Protein AF-A0A2N6BWG5-F1 (afdb_monomer_lite)

pLDDT: mean 82.7, std 10.62, range [51.81, 96.38]

Secondary structure (DSSP, 8-state):
--HHHHHHHHHHHHHHHHHHHHHHHHHHHHHHHHHHHHHHHHHHHHHHHHHHHHHHHHHHHHHHHHHHHHHHHHHHHHHSSPPSS----TTS---SHHHHHHHHHHTHHHHHHHHHHHHHHHHHHHHHHHHHHHHHHHHHHHHHHHHHH-GGGS----HHHHHHHHHHHHHHHHHHHHHHHHHHHHHHHHHHHHHHHHHHHH--

Radius of gyration: 48.24 Å; chains: 1; bounding box: 85×44×150 Å

Structure (mmCIF, N/CA/C/O backbone):
data_AF-A0A2N6BWG5-F1
#
_entry.id   AF-A0A2N6BWG5-F1
#
loop_
_atom_site.group_PDB
_atom_site.id
_atom_site.type_symbol
_atom_site.label_atom_id
_atom_site.label_alt_id
_atom_site.label_comp_id
_atom_site.label_asym_id
_atom_site.label_entity_id
_atom_site.label_seq_id
_atom_site.pdbx_PDB_ins_code
_atom_site.Cartn_x
_atom_site.Cartn_y
_atom_site.Cartn_z
_atom_site.occupancy
_atom_site.B_iso_or_equiv
_atom_site.auth_seq_id
_atom_site.auth_comp_id
_atom_site.auth_asym_id
_atom_site.auth_atom_id
_atom_site.pdbx_PDB_model_num
ATOM 1 N N . MET A 1 1 ? -47.127 29.405 111.527 1.00 54.50 1 MET A N 1
ATOM 2 C CA . MET A 1 1 ? -46.044 28.468 111.903 1.00 54.50 1 MET A CA 1
ATOM 3 C C . MET A 1 1 ? -45.925 27.405 110.805 1.00 54.50 1 MET A C 1
ATOM 5 O O . MET A 1 1 ? -45.897 26.225 111.106 1.00 54.50 1 MET A O 1
ATOM 9 N N . ASP A 1 2 ? -45.836 27.804 109.527 1.00 58.84 2 ASP A N 1
ATOM 10 C CA . ASP A 1 2 ? -46.088 26.870 108.404 1.00 58.84 2 ASP A CA 1
ATOM 11 C C . ASP A 1 2 ? -44.837 26.490 107.593 1.00 58.84 2 ASP A C 1
ATOM 13 O O . ASP A 1 2 ? -44.908 25.712 106.651 1.00 58.84 2 ASP A O 1
ATOM 17 N N . ASN A 1 3 ? -43.657 26.991 107.969 1.00 61.75 3 ASN A N 1
ATOM 18 C CA . ASN A 1 3 ? -42.439 26.844 107.160 1.00 61.75 3 ASN A CA 1
ATOM 19 C C . ASN A 1 3 ? -41.671 25.521 107.404 1.00 61.75 3 ASN A C 1
ATOM 21 O O . ASN A 1 3 ? -40.760 25.178 106.654 1.00 61.75 3 ASN A O 1
ATOM 25 N N . GLU A 1 4 ? -42.002 24.764 108.456 1.00 64.94 4 GLU A N 1
ATOM 26 C CA . GLU A 1 4 ? -41.336 23.484 108.769 1.00 64.94 4 GLU A CA 1
ATOM 27 C C . GLU A 1 4 ? -41.997 22.278 108.087 1.00 64.94 4 GLU A C 1
ATOM 29 O O . GLU A 1 4 ? -41.300 21.388 107.593 1.00 64.94 4 GLU A O 1
ATOM 34 N N . SER A 1 5 ? -43.329 22.282 107.981 1.00 68.12 5 SER A N 1
ATOM 35 C CA . SER A 1 5 ? -44.103 21.228 107.307 1.00 68.12 5 SER A CA 1
ATOM 36 C C . SER A 1 5 ? -43.758 21.131 105.814 1.00 68.12 5 SER A C 1
ATOM 38 O O . SER A 1 5 ? -43.521 20.039 105.288 1.00 68.12 5 SER A O 1
ATOM 40 N N . ASP A 1 6 ? -43.621 22.275 105.137 1.00 73.06 6 ASP A N 1
ATOM 41 C CA . ASP A 1 6 ? -43.289 22.311 103.710 1.00 73.06 6 ASP A CA 1
ATOM 42 C C . ASP A 1 6 ? -41.862 21.834 103.421 1.00 73.06 6 ASP A C 1
ATOM 44 O O . ASP A 1 6 ? -41.630 21.133 102.432 1.00 73.06 6 ASP A O 1
ATOM 48 N N . LYS A 1 7 ? -40.903 22.110 104.314 1.00 74.31 7 LYS A N 1
ATOM 49 C CA . LYS A 1 7 ? -39.524 21.608 104.178 1.00 74.31 7 LYS A CA 1
ATOM 50 C C . LYS A 1 7 ? -39.447 20.089 104.316 1.00 74.31 7 LYS A C 1
ATOM 52 O O . LYS A 1 7 ? -38.722 19.446 103.556 1.00 74.31 7 LYS A O 1
ATOM 57 N N . LEU A 1 8 ? -40.212 19.504 105.239 1.00 70.81 8 LEU A N 1
ATOM 58 C CA . LEU A 1 8 ? -40.280 18.050 105.418 1.00 70.81 8 LEU A CA 1
ATOM 59 C C . LEU A 1 8 ? -40.924 17.353 104.207 1.00 70.81 8 LEU A C 1
ATOM 61 O O . LEU A 1 8 ? -40.418 16.328 103.746 1.00 70.81 8 LEU A O 1
ATOM 65 N N . SER A 1 9 ? -41.970 17.949 103.627 1.00 78.69 9 SER A N 1
ATOM 66 C CA . SER A 1 9 ? -42.607 17.468 102.389 1.00 78.69 9 SER A CA 1
ATOM 67 C C . SER A 1 9 ? -41.650 17.502 101.188 1.00 78.69 9 SER A C 1
ATOM 69 O O . SER A 1 9 ? -41.560 16.546 100.409 1.00 78.69 9 SER A O 1
ATOM 71 N N . LEU A 1 10 ? -40.866 18.576 101.066 1.00 80.44 10 LEU A N 1
ATOM 72 C CA . LEU A 1 10 ? -39.916 18.767 99.969 1.00 80.44 10 LEU A CA 1
ATOM 73 C C . LEU A 1 10 ? -38.724 17.797 100.062 1.00 80.44 10 LEU A C 1
ATOM 75 O O . LEU A 1 10 ? -38.315 17.223 99.052 1.00 80.44 10 LEU A O 1
ATOM 79 N N . LEU A 1 11 ? -38.237 17.518 101.276 1.00 80.38 11 LEU A N 1
ATOM 80 C CA . LEU A 1 11 ? -37.206 16.502 101.527 1.00 80.38 11 LEU A CA 1
ATOM 81 C C . LEU A 1 11 ? -37.684 15.078 101.198 1.00 80.38 11 LEU A C 1
ATOM 83 O O . LEU A 1 11 ? -36.910 14.281 100.662 1.00 80.38 11 LEU A O 1
ATOM 87 N N . GLY A 1 12 ? -38.953 14.757 101.470 1.00 82.38 12 GLY A N 1
ATOM 88 C CA . GLY A 1 12 ? -39.550 13.469 101.103 1.00 82.38 12 GLY A CA 1
ATOM 89 C C . GLY A 1 12 ? -39.598 13.255 99.587 1.00 82.38 12 GLY A C 1
ATOM 90 O O . GLY A 1 12 ? -39.167 12.212 99.091 1.00 82.38 12 GLY A O 1
ATOM 91 N N . LYS A 1 13 ? -40.037 14.274 98.836 1.00 83.50 13 LYS A N 1
ATOM 92 C CA . LYS A 1 13 ? -40.072 14.240 97.363 1.00 83.50 13 LYS A CA 1
ATOM 93 C C . LYS A 1 13 ? -38.671 14.130 96.751 1.00 83.50 13 LYS A C 1
ATOM 95 O O . LYS A 1 13 ? -38.483 13.367 95.806 1.00 83.50 13 LYS A O 1
ATOM 100 N N . LEU A 1 14 ? -37.681 14.826 97.318 1.00 79.44 14 LEU A N 1
ATOM 101 C CA . LEU A 1 14 ? -36.291 14.767 96.855 1.00 79.44 14 LEU A CA 1
ATOM 102 C C . LEU A 1 14 ? -35.681 13.366 97.029 1.00 79.44 14 LEU A C 1
ATOM 104 O O . LEU A 1 14 ? -35.036 12.861 96.114 1.00 79.44 14 LEU A O 1
ATOM 108 N N . LYS A 1 15 ? -35.926 12.700 98.166 1.00 80.38 15 LYS A N 1
ATOM 109 C CA . LYS A 1 15 ? -35.462 11.319 98.394 1.00 80.38 15 LYS A CA 1
ATOM 110 C C . LYS A 1 15 ? -36.097 10.326 97.419 1.00 80.38 15 LYS A C 1
ATOM 112 O O . LYS A 1 15 ? -35.395 9.458 96.905 1.00 80.38 15 LYS A O 1
ATOM 117 N N . LEU A 1 16 ? -37.393 10.474 97.132 1.00 80.50 16 LEU A N 1
ATOM 118 C CA . LEU A 1 16 ? -38.097 9.618 96.174 1.00 80.50 16 LEU A CA 1
ATOM 119 C C . LEU A 1 16 ? -37.549 9.796 94.747 1.00 80.50 16 LEU A C 1
ATOM 121 O O . LEU A 1 16 ? -37.328 8.815 94.040 1.00 80.50 16 LEU A O 1
ATOM 125 N N . PHE A 1 17 ? -37.268 11.040 94.345 1.00 79.88 17 PHE A N 1
ATOM 126 C CA . PHE A 1 17 ? -36.679 11.357 93.043 1.00 79.88 17 PHE A CA 1
ATOM 127 C C . PHE A 1 17 ? -35.253 10.804 92.897 1.00 79.88 17 PHE A C 1
ATOM 129 O O . PHE A 1 17 ? -34.927 10.201 91.877 1.00 79.88 17 PHE A O 1
ATOM 136 N N . LEU A 1 18 ? -34.420 10.934 93.936 1.00 78.06 18 LEU A N 1
ATOM 137 C CA . LEU A 1 18 ? -33.066 10.371 93.949 1.00 78.06 18 LEU A CA 1
ATOM 138 C C . LEU A 1 18 ? -33.074 8.834 93.904 1.00 78.06 18 LEU A C 1
ATOM 140 O O . LEU A 1 18 ? -32.247 8.243 93.210 1.00 78.06 18 LEU A O 1
ATOM 144 N N . ALA A 1 19 ? -34.027 8.181 94.577 1.00 77.12 19 ALA A N 1
ATOM 145 C CA . ALA A 1 19 ? -34.194 6.730 94.500 1.00 77.12 19 ALA A CA 1
ATOM 146 C C . ALA A 1 19 ? -34.627 6.277 93.094 1.00 77.12 19 ALA A C 1
ATOM 148 O O . ALA A 1 19 ? -34.059 5.327 92.555 1.00 77.12 19 ALA A O 1
ATOM 149 N N . ALA A 1 20 ? -35.568 6.988 92.463 1.00 73.81 20 ALA A N 1
ATOM 150 C CA . ALA A 1 20 ? -35.990 6.712 91.089 1.00 73.81 20 ALA A CA 1
ATOM 151 C C . ALA A 1 20 ? -34.843 6.905 90.077 1.00 73.81 20 ALA A C 1
ATOM 153 O O . ALA A 1 20 ? -34.649 6.067 89.193 1.00 73.81 20 ALA A O 1
ATOM 154 N N . LEU A 1 21 ? -34.026 7.951 90.251 1.00 71.75 21 LEU A N 1
ATOM 155 C CA . LEU A 1 21 ? -32.819 8.170 89.452 1.00 71.75 21 LEU A CA 1
ATOM 156 C C . LEU A 1 21 ? -31.813 7.027 89.624 1.00 71.75 21 LEU A C 1
ATOM 158 O O . LEU A 1 21 ? -31.338 6.487 88.626 1.00 71.75 21 LEU A O 1
ATOM 162 N N . GLY A 1 22 ? -31.545 6.596 90.860 1.00 73.94 22 GLY A N 1
ATOM 163 C CA . GLY A 1 22 ? -30.638 5.478 91.142 1.00 73.94 22 GLY A CA 1
ATOM 164 C C . GLY A 1 22 ? -31.061 4.169 90.466 1.00 73.94 22 GLY A C 1
ATOM 165 O O . GLY A 1 22 ? -30.227 3.467 89.893 1.00 73.94 22 GLY A O 1
ATOM 166 N N . VAL A 1 23 ? -32.364 3.870 90.452 1.00 73.56 23 VAL A N 1
ATOM 167 C CA . VAL A 1 23 ? -32.910 2.694 89.752 1.00 73.56 23 VAL A CA 1
ATOM 168 C C . VAL A 1 23 ? -32.753 2.828 88.233 1.00 73.56 23 VAL A C 1
ATOM 170 O O . VAL A 1 23 ? -32.358 1.865 87.575 1.00 73.56 23 VAL A O 1
ATOM 173 N N . SER A 1 24 ? -32.985 4.020 87.673 1.00 71.75 24 SER A N 1
ATOM 174 C CA . SER A 1 24 ? -32.842 4.255 86.229 1.00 71.75 24 SER A CA 1
ATOM 175 C C . SER A 1 24 ? -31.391 4.140 85.743 1.00 71.75 24 SER A C 1
ATOM 177 O O . SER A 1 24 ? -31.141 3.538 84.699 1.00 71.75 24 SER A O 1
ATOM 179 N N . LEU A 1 25 ? -30.419 4.626 86.526 1.00 74.12 25 LEU A N 1
ATOM 180 C CA . LEU A 1 25 ? -28.996 4.503 86.200 1.00 74.12 25 LEU A CA 1
ATOM 181 C C . LEU A 1 25 ? -28.520 3.048 86.251 1.00 74.12 25 LEU A C 1
ATOM 183 O O . LEU A 1 25 ? -27.801 2.615 85.351 1.00 74.12 25 LEU A O 1
ATOM 187 N N . ASN A 1 26 ? -28.957 2.276 87.250 1.00 77.62 26 ASN A N 1
ATOM 188 C CA . ASN A 1 26 ? -28.605 0.858 87.351 1.00 77.62 26 ASN A CA 1
ATOM 189 C C . ASN A 1 26 ? -29.178 0.040 86.185 1.00 77.62 26 ASN A C 1
ATOM 191 O O . ASN A 1 26 ? -28.509 -0.859 85.675 1.00 77.62 26 ASN A O 1
ATOM 195 N N . PHE A 1 27 ? -30.384 0.375 85.721 1.00 77.62 27 PHE A N 1
ATOM 196 C CA . PHE A 1 27 ? -30.997 -0.284 84.569 1.00 77.62 27 PHE A CA 1
ATOM 197 C C . PHE A 1 27 ? -30.250 0.012 83.259 1.00 77.62 27 PHE A C 1
ATOM 199 O O . PHE A 1 27 ? -30.010 -0.898 82.465 1.00 77.62 27 PHE A O 1
ATOM 206 N N . ILE A 1 28 ? -29.814 1.261 83.056 1.00 74.69 28 ILE A N 1
ATOM 207 C CA . ILE A 1 28 ? -28.990 1.646 81.899 1.00 74.69 28 ILE A CA 1
ATOM 208 C C . ILE A 1 28 ? -27.643 0.914 81.931 1.00 74.69 28 ILE A C 1
ATOM 210 O O . ILE A 1 28 ? -27.223 0.364 80.914 1.00 74.69 28 ILE A O 1
ATOM 214 N N . TYR A 1 29 ? -26.990 0.844 83.095 1.00 76.38 29 TYR A N 1
ATOM 215 C CA . TYR A 1 29 ? -25.734 0.106 83.250 1.00 76.38 29 TYR A CA 1
ATOM 216 C C . TYR A 1 29 ? -25.890 -1.381 82.918 1.00 76.38 29 TYR A C 1
ATOM 218 O O . TYR A 1 29 ? -25.060 -1.938 82.201 1.00 76.38 29 TYR A O 1
ATOM 226 N N . LEU A 1 30 ? -26.973 -2.014 83.377 1.00 78.75 30 LEU A N 1
ATOM 227 C CA . LEU A 1 30 ? -27.266 -3.413 83.071 1.00 78.75 30 LEU A CA 1
ATOM 228 C C . LEU A 1 30 ? -27.459 -3.634 81.561 1.00 78.75 30 LEU A C 1
ATOM 230 O O . LEU A 1 30 ? -26.900 -4.574 80.999 1.00 78.75 30 LEU A O 1
ATOM 234 N N . LEU A 1 31 ? -28.194 -2.741 80.890 1.00 75.94 31 LEU A N 1
ATOM 235 C CA . LEU A 1 31 ? -28.390 -2.786 79.438 1.00 75.94 31 LEU A CA 1
ATOM 236 C C . LEU A 1 31 ? -27.071 -2.663 78.669 1.00 75.94 31 LEU A C 1
ATOM 238 O O . LEU A 1 31 ? -26.850 -3.416 77.724 1.00 75.94 31 LEU A O 1
ATOM 242 N N . VAL A 1 32 ? -26.177 -1.763 79.087 1.00 72.44 32 VAL A N 1
ATOM 243 C CA . VAL A 1 32 ? -24.858 -1.589 78.456 1.00 72.44 32 VAL A CA 1
ATOM 244 C C . VAL A 1 32 ? -23.979 -2.824 78.662 1.00 72.44 32 VAL A C 1
ATOM 246 O O . VAL A 1 32 ? -23.363 -3.294 77.706 1.00 72.44 32 VAL A O 1
ATOM 249 N N . ILE A 1 33 ? -23.960 -3.395 79.871 1.00 77.50 33 ILE A N 1
ATOM 250 C CA . ILE A 1 33 ? -23.176 -4.600 80.189 1.00 77.50 33 ILE A CA 1
ATOM 251 C C . ILE A 1 33 ? -23.656 -5.809 79.378 1.00 77.50 33 ILE A C 1
ATOM 253 O O . ILE A 1 33 ? -22.836 -6.624 78.966 1.00 77.50 33 ILE A O 1
ATOM 257 N N . ILE A 1 34 ? -24.961 -5.919 79.113 1.00 74.81 34 ILE A N 1
ATOM 258 C CA . ILE A 1 34 ? -25.521 -7.010 78.303 1.00 74.81 34 ILE A CA 1
ATOM 259 C C . ILE A 1 34 ? -25.296 -6.758 76.804 1.00 74.81 34 ILE A C 1
ATOM 261 O O . ILE A 1 34 ? -24.924 -7.677 76.078 1.00 74.81 34 ILE A O 1
ATOM 265 N N . ALA A 1 35 ? -25.482 -5.527 76.320 1.00 68.56 35 ALA A N 1
ATOM 266 C CA . ALA A 1 35 ? -25.369 -5.207 74.895 1.00 68.56 35 ALA A CA 1
ATOM 267 C C . ALA A 1 35 ? -23.919 -5.215 74.375 1.00 68.56 35 ALA A C 1
ATOM 269 O O . ALA A 1 35 ? -23.671 -5.583 73.224 1.00 68.56 35 ALA A O 1
ATOM 270 N N . PHE A 1 36 ? -22.946 -4.842 75.210 1.00 70.06 36 PHE A N 1
ATOM 271 C CA . PHE A 1 36 ? -21.535 -4.760 74.830 1.00 70.06 36 PHE A CA 1
ATOM 272 C C . PHE A 1 36 ? -20.928 -6.095 74.338 1.00 70.06 36 PHE A C 1
ATOM 274 O O . PHE A 1 36 ? -20.406 -6.116 73.219 1.00 70.06 36 PHE A O 1
ATOM 281 N N . PRO A 1 37 ? -21.029 -7.230 75.062 1.00 74.44 37 PRO A N 1
ATOM 282 C CA . PRO A 1 37 ? -20.465 -8.507 74.617 1.00 74.44 37 PRO A CA 1
ATOM 283 C C . PRO A 1 37 ? -21.159 -9.076 73.372 1.00 74.44 37 PRO A C 1
ATOM 285 O O . PRO A 1 37 ? -20.525 -9.797 72.606 1.00 74.44 37 PRO A O 1
ATOM 288 N N . LEU A 1 38 ? -22.425 -8.717 73.124 1.00 71.12 38 LEU A N 1
ATOM 289 C CA . LEU A 1 38 ? -23.154 -9.092 71.905 1.00 71.12 38 LEU A CA 1
ATOM 290 C C . LEU A 1 38 ? -22.648 -8.355 70.653 1.00 71.12 38 LEU A C 1
ATOM 292 O O . LEU A 1 38 ? -22.724 -8.900 69.554 1.00 71.12 38 LEU A O 1
ATOM 296 N N . SER A 1 39 ? -22.096 -7.147 70.799 1.00 70.50 39 SER A N 1
ATOM 297 C CA . SER A 1 39 ? -21.617 -6.343 69.663 1.00 70.50 39 SER A CA 1
ATOM 298 C C . SER A 1 39 ? -20.267 -6.807 69.090 1.00 70.50 39 SER A C 1
ATOM 300 O O . SER A 1 39 ? -20.037 -6.722 67.883 1.00 70.50 39 SER A O 1
ATOM 302 N N . ILE A 1 40 ? -19.389 -7.365 69.928 1.00 70.25 40 ILE A N 1
ATOM 303 C CA . ILE A 1 40 ? -18.037 -7.816 69.556 1.00 70.25 40 ILE A CA 1
ATOM 304 C C . ILE A 1 40 ? -18.035 -8.907 68.461 1.00 70.25 40 ILE A C 1
ATOM 306 O O . ILE A 1 40 ? -17.324 -8.733 67.466 1.00 70.25 40 ILE A O 1
ATOM 310 N N . PRO A 1 41 ? -18.813 -10.007 68.557 1.00 74.94 41 PRO A N 1
ATOM 311 C CA . PRO A 1 41 ? -18.826 -11.038 67.516 1.00 74.94 41 PRO A CA 1
ATOM 312 C C . PRO A 1 41 ? -19.424 -10.538 66.193 1.00 74.94 41 PRO A C 1
ATOM 314 O O . PRO A 1 41 ? -18.981 -10.966 65.129 1.00 74.94 41 PRO A O 1
ATOM 317 N N . ILE A 1 42 ? -20.370 -9.592 66.239 1.00 72.94 42 ILE A N 1
ATOM 318 C CA . ILE A 1 42 ? -20.956 -8.973 65.039 1.00 72.94 42 ILE A CA 1
ATOM 319 C C . ILE A 1 42 ? -19.890 -8.162 64.291 1.00 72.94 42 ILE A C 1
ATOM 321 O O . ILE A 1 42 ? -19.744 -8.308 63.078 1.00 72.94 42 ILE A O 1
ATOM 325 N N . ILE A 1 43 ? -19.094 -7.362 65.007 1.00 67.12 43 ILE A N 1
ATOM 326 C CA . ILE A 1 43 ? -17.996 -6.581 64.417 1.00 67.12 43 ILE A CA 1
ATOM 327 C C . ILE A 1 43 ? -16.943 -7.507 63.793 1.00 67.12 43 ILE A C 1
ATOM 329 O O . ILE A 1 43 ? -16.508 -7.271 62.665 1.00 67.12 43 ILE A O 1
ATOM 333 N N . PHE A 1 44 ? -16.574 -8.594 64.478 1.00 70.06 44 PHE A N 1
ATOM 334 C CA . PHE A 1 44 ? -15.641 -9.591 63.942 1.00 70.06 44 PHE A CA 1
ATOM 335 C C . PHE A 1 44 ? -16.168 -10.276 62.676 1.00 70.06 44 PHE A C 1
ATOM 337 O O . PHE A 1 44 ? -15.415 -10.461 61.720 1.00 70.06 44 PHE A O 1
ATOM 344 N N . PHE A 1 45 ? -17.458 -10.613 62.639 1.00 75.06 45 PHE A N 1
ATOM 345 C CA . PHE A 1 45 ? -18.092 -11.217 61.470 1.00 75.06 45 PHE A CA 1
ATOM 346 C C . PHE A 1 45 ? -18.105 -10.262 60.266 1.00 75.06 45 PHE A C 1
ATOM 348 O O . PHE A 1 45 ? -17.751 -10.663 59.157 1.00 75.06 45 PHE A O 1
ATOM 355 N N . VAL A 1 46 ? -18.429 -8.983 60.485 1.00 70.69 46 VAL A N 1
ATOM 356 C CA . VAL A 1 46 ? -18.398 -7.946 59.438 1.00 70.69 46 VAL A CA 1
ATOM 357 C C . VAL A 1 46 ? -16.973 -7.728 58.917 1.00 70.69 46 VAL A C 1
ATOM 359 O O . VAL A 1 46 ? -16.765 -7.694 57.704 1.00 70.69 46 VAL A O 1
ATOM 362 N N . LEU A 1 47 ? -15.974 -7.649 59.803 1.00 67.06 47 LEU A N 1
ATOM 363 C CA . LEU A 1 47 ? -14.563 -7.518 59.417 1.00 67.06 47 LEU A CA 1
ATOM 364 C C . LEU A 1 47 ? -14.062 -8.733 58.618 1.00 67.06 47 LEU A C 1
ATOM 366 O O . LEU A 1 47 ? -13.366 -8.566 57.615 1.00 67.06 47 LEU A O 1
ATOM 370 N N . ALA A 1 48 ? -14.448 -9.950 59.011 1.00 66.94 48 ALA A N 1
ATOM 371 C CA . ALA A 1 48 ? -14.102 -11.171 58.287 1.00 66.94 48 ALA A CA 1
ATOM 372 C C . ALA A 1 48 ? -14.763 -11.223 56.897 1.00 66.94 48 ALA A C 1
ATOM 374 O O . ALA A 1 48 ? -14.090 -11.530 55.911 1.00 66.94 48 ALA A O 1
ATOM 375 N N . ALA A 1 49 ? -16.044 -10.858 56.788 1.00 69.31 49 ALA A N 1
ATOM 376 C CA . ALA A 1 49 ? -16.762 -10.794 55.515 1.00 69.31 49 ALA A CA 1
ATOM 377 C C . ALA A 1 49 ? -16.148 -9.759 54.553 1.00 69.31 49 ALA A C 1
ATOM 379 O O . ALA A 1 49 ? -15.965 -10.042 53.364 1.00 69.31 49 ALA A O 1
ATOM 380 N N . LEU A 1 50 ? -15.748 -8.590 55.065 1.00 70.31 50 LEU A N 1
ATOM 381 C CA . LEU A 1 50 ? -15.040 -7.569 54.287 1.00 70.31 50 LEU A CA 1
ATOM 382 C C . LEU A 1 50 ? -13.668 -8.067 53.802 1.00 70.31 50 LEU A C 1
ATOM 384 O O . LEU A 1 50 ? -13.321 -7.872 52.637 1.00 70.31 50 LEU A O 1
ATOM 388 N N . GLY A 1 51 ? -12.910 -8.774 54.648 1.00 70.06 51 GLY A N 1
ATOM 389 C CA . GLY A 1 51 ? -11.614 -9.351 54.276 1.00 70.06 51 GLY A CA 1
ATOM 390 C C . GLY A 1 51 ? -11.708 -10.437 53.196 1.00 70.06 51 GLY A C 1
ATOM 391 O O . GLY A 1 51 ? -10.872 -10.490 52.291 1.00 70.06 51 GLY A O 1
ATOM 392 N N . VAL A 1 52 ? -12.745 -11.279 53.248 1.00 67.56 52 VAL A N 1
ATOM 393 C CA . VAL A 1 52 ? -13.021 -12.293 52.212 1.00 67.56 52 VAL A CA 1
ATOM 394 C C . VAL A 1 52 ? -13.406 -11.626 50.888 1.00 67.56 52 VAL A C 1
ATOM 396 O O . VAL A 1 52 ? -12.907 -12.021 49.834 1.00 67.56 52 VAL A O 1
ATOM 399 N N . SER A 1 53 ? -14.209 -10.561 50.946 1.00 69.12 53 SER A N 1
ATOM 400 C CA . SER A 1 53 ? -14.617 -9.780 49.771 1.00 69.12 53 SER A CA 1
ATOM 401 C C . SER A 1 53 ? -13.418 -9.130 49.072 1.00 69.12 53 SER A C 1
ATOM 403 O O . SER A 1 53 ? -13.300 -9.192 47.849 1.00 69.12 53 SER A O 1
ATOM 405 N N . LEU A 1 54 ? -12.475 -8.577 49.844 1.00 71.75 54 LEU A N 1
ATOM 406 C CA . LEU A 1 54 ? -11.265 -7.956 49.303 1.00 71.75 54 LEU A CA 1
ATOM 407 C C . LEU A 1 54 ? -10.364 -8.974 48.589 1.00 71.75 54 LEU A C 1
ATOM 409 O O . LEU A 1 54 ? -9.868 -8.705 47.496 1.00 71.75 54 LEU A O 1
ATOM 413 N N . LYS A 1 55 ? -10.189 -10.166 49.178 1.00 74.69 55 LYS A N 1
ATOM 414 C CA . LYS A 1 55 ? -9.412 -11.255 48.566 1.00 74.69 55 LYS A CA 1
ATOM 415 C C . LYS A 1 55 ? -10.032 -11.730 47.255 1.00 74.69 55 LYS A C 1
ATOM 417 O O . LYS A 1 55 ? -9.293 -11.981 46.310 1.00 74.69 55 LYS A O 1
ATOM 422 N N . LEU A 1 56 ? -11.360 -11.818 47.179 1.00 73.31 56 LEU A N 1
ATOM 423 C CA . LEU A 1 56 ? -12.058 -12.256 45.970 1.00 73.31 56 LEU A CA 1
ATOM 424 C C . LEU A 1 56 ? -11.903 -11.250 44.819 1.00 73.31 56 LEU A C 1
ATOM 426 O O . LEU A 1 56 ? -11.652 -11.650 43.685 1.00 73.31 56 LEU A O 1
ATOM 430 N N . ILE A 1 57 ? -11.981 -9.948 45.121 1.00 72.56 57 ILE A N 1
ATOM 431 C CA . ILE A 1 57 ? -11.737 -8.869 44.151 1.00 72.56 57 ILE A CA 1
ATOM 432 C C . ILE A 1 57 ? -10.290 -8.915 43.653 1.00 72.56 57 ILE A C 1
ATOM 434 O O . ILE A 1 57 ? -10.052 -8.811 42.452 1.00 72.56 57 ILE A O 1
ATOM 438 N N . PHE A 1 58 ? -9.324 -9.122 44.553 1.00 76.12 58 PHE A N 1
ATOM 439 C CA . PHE A 1 58 ? -7.910 -9.225 44.188 1.00 76.12 58 PHE A CA 1
ATOM 440 C C . PHE A 1 58 ? -7.640 -10.440 43.287 1.00 76.12 58 PHE A C 1
ATOM 442 O O . PHE A 1 58 ? -6.900 -10.342 42.311 1.00 76.12 58 PHE A O 1
ATOM 449 N N . LEU A 1 59 ? -8.288 -11.572 43.574 1.00 75.69 59 LEU A N 1
ATOM 450 C CA . LEU A 1 59 ? -8.168 -12.802 42.793 1.00 75.69 59 LEU A CA 1
ATOM 451 C C . LEU A 1 59 ? -8.812 -12.639 41.405 1.00 75.69 59 LEU A C 1
ATOM 453 O O . LEU A 1 59 ? -8.188 -12.972 40.403 1.00 75.69 59 LEU A O 1
ATOM 457 N N . LEU A 1 60 ? -9.998 -12.028 41.318 1.00 73.19 60 LEU A N 1
ATOM 458 C CA . LEU A 1 60 ? -10.628 -11.677 40.038 1.00 73.19 60 LEU A CA 1
ATOM 459 C C . LEU A 1 60 ? -9.776 -10.700 39.223 1.00 73.19 60 LEU A C 1
ATOM 461 O O . LEU A 1 60 ? -9.609 -10.900 38.023 1.00 73.19 60 LEU A O 1
ATOM 465 N N . ALA A 1 61 ? -9.192 -9.681 39.858 1.00 68.75 61 ALA A N 1
ATOM 466 C CA . ALA A 1 61 ? -8.311 -8.735 39.184 1.00 68.75 61 ALA A CA 1
ATOM 467 C C . ALA A 1 61 ? -7.083 -9.442 38.592 1.00 68.75 61 ALA A C 1
ATOM 469 O O . ALA A 1 61 ? -6.782 -9.233 37.422 1.00 68.75 61 ALA A O 1
ATOM 470 N N . ILE A 1 62 ? -6.437 -10.345 39.339 1.00 78.44 62 ILE A N 1
ATOM 471 C CA . ILE A 1 62 ? -5.290 -11.134 38.854 1.00 78.44 62 ILE A CA 1
ATOM 472 C C . ILE A 1 62 ? -5.645 -11.980 37.624 1.00 78.44 62 ILE A C 1
ATOM 474 O O . ILE A 1 62 ? -4.796 -12.153 36.757 1.00 78.44 62 ILE A O 1
ATOM 478 N N . PHE A 1 63 ? -6.877 -12.483 37.513 1.00 72.50 63 PHE A N 1
ATOM 479 C CA . PHE A 1 63 ? -7.311 -13.251 36.341 1.00 72.50 63 PHE A CA 1
ATOM 480 C C . PHE A 1 63 ? -7.758 -12.369 35.164 1.00 72.50 63 PHE A C 1
ATOM 482 O O . PHE A 1 63 ? -7.487 -12.704 34.013 1.00 72.50 63 PHE A O 1
ATOM 489 N N . ILE A 1 64 ? -8.414 -11.235 35.421 1.00 72.75 64 ILE A N 1
ATOM 490 C CA . ILE A 1 64 ? -8.966 -10.358 34.374 1.00 72.75 64 ILE A CA 1
ATOM 491 C C . ILE A 1 64 ? -7.876 -9.487 33.734 1.00 72.75 64 ILE A C 1
ATOM 493 O O . ILE A 1 64 ? -7.831 -9.344 32.510 1.00 72.75 64 ILE A O 1
ATOM 497 N N . PHE A 1 65 ? -6.974 -8.919 34.539 1.00 72.00 65 PHE A N 1
ATOM 498 C CA . PHE A 1 65 ? -5.939 -7.992 34.073 1.00 72.00 65 PHE A CA 1
ATOM 499 C C . PHE A 1 65 ? -5.039 -8.576 32.964 1.00 72.00 65 PHE A C 1
ATOM 501 O O . PHE A 1 65 ? -4.943 -7.954 31.903 1.00 72.00 65 PHE A O 1
ATOM 508 N N . PRO A 1 66 ? -4.446 -9.780 33.110 1.00 75.12 66 PRO A N 1
ATOM 509 C CA . PRO A 1 66 ? -3.551 -10.336 32.095 1.00 75.12 66 PRO A CA 1
ATOM 510 C C . PRO A 1 66 ? -4.270 -10.758 30.810 1.00 75.12 66 PRO A C 1
ATOM 512 O O . PRO A 1 66 ? -3.616 -10.871 29.780 1.00 75.12 66 PRO A O 1
ATOM 515 N N . VAL A 1 67 ? -5.594 -10.956 30.835 1.00 74.69 67 VAL A N 1
ATOM 516 C CA . VAL A 1 67 ? -6.395 -11.227 29.627 1.00 74.69 67 VAL A CA 1
ATOM 517 C C . VAL A 1 67 ? -6.801 -9.920 28.941 1.00 74.69 67 VAL A C 1
ATOM 519 O O . VAL A 1 67 ? -6.766 -9.818 27.718 1.00 74.69 67 VAL A O 1
ATOM 522 N N . SER A 1 68 ? -7.134 -8.886 29.716 1.00 73.56 68 SER A N 1
ATOM 523 C CA . SER A 1 68 ? -7.542 -7.582 29.181 1.00 73.56 68 SER A CA 1
ATOM 524 C C . SER A 1 68 ? -6.407 -6.804 28.508 1.00 73.56 68 SER A C 1
ATOM 526 O O . SER A 1 68 ? -6.638 -6.200 27.464 1.00 73.56 68 SER A O 1
ATOM 528 N N . ILE A 1 69 ? -5.178 -6.847 29.038 1.00 72.75 69 ILE A N 1
ATOM 529 C CA . ILE A 1 69 ? -4.025 -6.122 28.474 1.00 72.75 69 ILE A CA 1
ATOM 530 C C . ILE A 1 69 ? -3.731 -6.522 27.015 1.00 72.75 69 ILE A C 1
ATOM 532 O O . ILE A 1 69 ? -3.672 -5.625 26.173 1.00 72.75 69 ILE A O 1
ATOM 536 N N . PRO A 1 70 ? -3.577 -7.814 26.660 1.00 72.19 70 PRO A N 1
ATOM 537 C CA . PRO A 1 70 ? -3.322 -8.203 25.278 1.00 72.19 70 PRO A CA 1
ATOM 538 C C . PRO A 1 70 ? -4.513 -7.910 24.365 1.00 72.19 70 PRO A C 1
ATOM 540 O O . PRO A 1 70 ? -4.296 -7.552 23.215 1.00 72.19 70 PRO A O 1
ATOM 543 N N . ILE A 1 71 ? -5.756 -7.975 24.859 1.00 74.19 71 ILE A N 1
ATOM 544 C CA . ILE A 1 71 ? -6.936 -7.576 24.077 1.00 74.19 71 ILE A CA 1
ATOM 545 C C . ILE A 1 71 ? -6.894 -6.075 23.774 1.00 74.19 71 ILE A C 1
ATOM 547 O O . ILE A 1 71 ? -7.094 -5.683 22.629 1.00 74.19 71 ILE A O 1
ATOM 551 N N . ILE A 1 72 ? -6.586 -5.234 24.765 1.00 71.50 72 ILE A N 1
ATOM 552 C CA . ILE A 1 72 ? -6.446 -3.784 24.579 1.00 71.50 72 ILE A CA 1
ATOM 553 C C . ILE A 1 72 ? -5.306 -3.486 23.603 1.00 71.50 72 ILE A C 1
ATOM 555 O O . ILE A 1 72 ? -5.488 -2.680 22.698 1.00 71.50 72 ILE A O 1
ATOM 559 N N . PHE A 1 73 ? -4.163 -4.164 23.729 1.00 68.00 73 PHE A N 1
ATOM 560 C CA . PHE A 1 73 ? -3.019 -3.978 22.836 1.00 68.00 73 PHE A CA 1
ATOM 561 C C . PHE A 1 73 ? -3.337 -4.412 21.395 1.00 68.00 73 PHE A C 1
ATOM 563 O O . PHE A 1 73 ? -3.069 -3.677 20.449 1.00 68.00 73 PHE A O 1
ATOM 570 N N . PHE A 1 74 ? -3.995 -5.562 21.227 1.00 66.00 74 PHE A N 1
ATOM 571 C CA . PHE A 1 74 ? -4.415 -6.084 19.924 1.00 66.00 74 PHE A CA 1
ATOM 572 C C . PHE A 1 74 ? -5.477 -5.196 19.261 1.00 66.00 74 PHE A C 1
ATOM 574 O O . PHE A 1 74 ? -5.444 -4.969 18.050 1.00 66.00 74 PHE A O 1
ATOM 581 N N . LEU A 1 75 ? -6.399 -4.640 20.053 1.00 66.00 75 LEU A N 1
ATOM 582 C CA . LEU A 1 75 ? -7.353 -3.641 19.582 1.00 66.00 75 LEU A CA 1
ATOM 583 C C . LEU A 1 75 ? -6.646 -2.331 19.214 1.00 66.00 75 LEU A C 1
ATOM 585 O O . LEU A 1 75 ? -6.989 -1.749 18.191 1.00 66.00 75 LEU A O 1
ATOM 589 N N . ASN A 1 76 ? -5.643 -1.890 19.977 1.00 62.53 76 ASN A N 1
ATOM 590 C CA . ASN A 1 76 ? -4.909 -0.651 19.711 1.00 62.53 76 ASN A CA 1
ATOM 591 C C . ASN A 1 76 ? -4.119 -0.710 18.392 1.00 62.53 76 ASN A C 1
ATOM 593 O O . ASN A 1 76 ? -4.260 0.166 17.539 1.00 62.53 76 ASN A O 1
ATOM 597 N N . ASP A 1 77 ? -3.366 -1.786 18.168 1.00 61.28 77 ASP A N 1
ATOM 598 C CA . ASP A 1 77 ? -2.549 -1.927 16.958 1.00 61.28 77 ASP A CA 1
ATOM 599 C C . ASP A 1 77 ? -3.378 -2.220 15.695 1.00 61.28 77 ASP A C 1
ATOM 601 O O . ASP A 1 77 ? -2.995 -1.816 14.595 1.00 61.28 77 ASP A O 1
ATOM 605 N N . GLY A 1 78 ? -4.517 -2.909 15.827 1.00 60.69 78 GLY A N 1
ATOM 606 C CA . GLY A 1 78 ? -5.344 -3.312 14.685 1.00 60.69 78 GLY A CA 1
ATOM 607 C C . GLY A 1 78 ? -6.511 -2.373 14.368 1.00 60.69 78 GLY A C 1
ATOM 608 O O . GLY A 1 78 ? -6.811 -2.132 13.198 1.00 60.69 78 GLY A O 1
ATOM 609 N N . LEU A 1 79 ? -7.192 -1.866 15.398 1.00 60.50 79 LEU A N 1
ATOM 610 C CA . LEU A 1 79 ? -8.445 -1.118 15.270 1.00 60.50 79 LEU A CA 1
ATOM 611 C C . LEU A 1 79 ? -8.252 0.400 15.337 1.00 60.50 79 LEU A C 1
ATOM 613 O O . LEU A 1 79 ? -9.053 1.108 14.734 1.00 60.50 79 LEU A O 1
ATOM 617 N N . PHE A 1 80 ? -7.224 0.884 16.046 1.00 61.47 80 PHE A N 1
ATOM 618 C CA . PHE A 1 80 ? -6.947 2.318 16.246 1.00 61.47 80 PHE A CA 1
ATOM 619 C C . PHE A 1 80 ? -5.812 2.865 15.368 1.00 61.47 80 PHE A C 1
ATOM 621 O O . PHE A 1 80 ? -5.541 4.066 15.378 1.00 61.47 80 PHE A O 1
ATOM 628 N N . SER A 1 81 ? -5.153 2.007 14.586 1.00 63.25 81 SER A N 1
ATOM 629 C CA . SER A 1 81 ? -4.219 2.452 13.552 1.00 63.25 81 SER A CA 1
ATOM 630 C C . SER A 1 81 ? -4.917 2.544 12.191 1.00 63.25 81 SER A C 1
ATOM 632 O O . SER A 1 81 ? -5.638 1.616 11.806 1.00 63.25 81 SER A O 1
ATOM 634 N N . PRO A 1 82 ? -4.693 3.621 11.412 1.00 65.31 82 PRO A N 1
ATOM 635 C CA . PRO A 1 82 ? -5.210 3.703 10.056 1.00 65.31 82 PRO A CA 1
ATOM 636 C C . PRO A 1 82 ? -4.633 2.564 9.193 1.00 65.31 82 PRO A C 1
ATOM 638 O O . PRO A 1 82 ? -3.477 2.166 9.383 1.00 65.31 82 PRO A O 1
ATOM 641 N N . PRO A 1 83 ? -5.405 2.030 8.224 1.00 74.31 83 PRO A N 1
ATOM 642 C CA . PRO A 1 83 ? -5.000 0.858 7.452 1.00 74.31 83 PRO A CA 1
ATOM 643 C C . PRO A 1 83 ? -3.659 1.106 6.773 1.00 74.31 83 PRO A C 1
ATOM 645 O O . PRO A 1 83 ? -3.506 2.126 6.108 1.00 74.31 83 PRO A O 1
ATOM 648 N N . LYS A 1 84 ? -2.691 0.186 6.893 1.00 77.31 84 LYS A N 1
ATOM 649 C CA . LYS A 1 84 ? -1.350 0.325 6.286 1.00 77.31 84 LYS A CA 1
ATOM 650 C C . LYS A 1 84 ? -1.365 0.280 4.751 1.00 77.31 84 LYS A C 1
ATOM 652 O O . LYS A 1 84 ? -0.515 0.905 4.125 1.00 77.31 84 LYS A O 1
ATOM 657 N N . GLU A 1 85 ? -2.396 -0.309 4.164 1.00 84.69 85 GLU A N 1
ATOM 658 C CA . GLU A 1 85 ? -2.561 -0.485 2.718 1.00 84.69 85 GLU A CA 1
ATOM 659 C C . GLU A 1 85 ? -3.723 0.354 2.160 1.00 84.69 85 GLU A C 1
ATOM 661 O O . GLU A 1 85 ? -4.539 0.898 2.914 1.00 84.69 85 GLU A O 1
ATOM 666 N N . ILE A 1 86 ? -3.797 0.454 0.828 1.00 88.44 86 ILE A N 1
ATOM 667 C CA . ILE A 1 86 ? -4.978 0.980 0.133 1.00 88.44 86 ILE A CA 1
ATOM 668 C C . ILE A 1 86 ? -6.070 -0.087 0.222 1.00 88.44 86 ILE A C 1
ATOM 670 O O . ILE A 1 86 ? -5.917 -1.189 -0.301 1.00 88.44 86 ILE A O 1
ATOM 674 N N . VAL A 1 87 ? -7.166 0.233 0.902 1.00 91.25 87 VAL A N 1
ATOM 675 C CA . VAL A 1 87 ? -8.274 -0.699 1.157 1.00 91.25 87 VAL A CA 1
ATOM 676 C C . VAL A 1 87 ? -9.557 -0.309 0.433 1.00 91.25 87 VAL A C 1
ATOM 678 O O . VAL A 1 87 ? -10.581 -0.940 0.649 1.00 91.25 87 VAL A O 1
ATOM 681 N N . VAL A 1 88 ? -9.527 0.725 -0.402 1.00 90.25 88 VAL A N 1
ATOM 682 C CA . VAL A 1 88 ? -10.691 1.211 -1.153 1.00 90.25 88 VAL A CA 1
ATOM 683 C C . VAL A 1 88 ? -10.604 0.690 -2.587 1.00 90.25 88 VAL A C 1
ATOM 685 O O . VAL A 1 88 ? -9.540 0.767 -3.201 1.00 90.25 88 VAL A O 1
ATOM 688 N N . ASN A 1 89 ? -11.695 0.130 -3.113 1.00 89.62 89 ASN A N 1
ATOM 689 C CA . ASN A 1 89 ? -11.768 -0.304 -4.512 1.00 89.62 89 ASN A CA 1
ATOM 690 C C . ASN A 1 89 ? -12.149 0.859 -5.450 1.00 89.62 89 ASN A C 1
ATOM 692 O O . ASN A 1 89 ? -12.512 1.941 -4.992 1.00 89.62 89 ASN A O 1
ATOM 696 N N . SER A 1 90 ? -12.098 0.635 -6.767 1.00 84.44 90 SER A N 1
ATOM 697 C CA . SER A 1 90 ? -12.462 1.632 -7.794 1.00 84.44 90 SER A CA 1
ATOM 698 C C . SER A 1 90 ? -13.895 2.163 -7.667 1.00 84.44 90 SER A C 1
ATOM 700 O O . SER A 1 90 ? -14.171 3.291 -8.061 1.00 84.44 90 SER A O 1
ATOM 702 N N . ASN A 1 91 ? -14.792 1.391 -7.049 1.00 86.50 91 ASN A N 1
ATOM 703 C CA . ASN A 1 91 ? -16.175 1.793 -6.783 1.00 86.50 91 ASN A CA 1
ATOM 704 C C . ASN A 1 91 ? -16.319 2.630 -5.497 1.00 86.50 91 ASN A C 1
ATOM 706 O O . ASN A 1 91 ? -17.427 3.034 -5.151 1.00 86.50 91 ASN A O 1
ATOM 710 N N . GLY A 1 92 ? -15.228 2.876 -4.765 1.00 83.81 92 GLY A N 1
ATOM 711 C CA . GLY A 1 92 ? -15.254 3.585 -3.486 1.00 83.81 92 GLY A CA 1
ATOM 712 C C . GLY A 1 92 ? -15.684 2.726 -2.293 1.00 83.81 92 GLY A C 1
ATOM 713 O O . GLY A 1 92 ? -15.913 3.239 -1.196 1.00 83.81 92 GLY A O 1
ATOM 714 N N . GLU A 1 93 ? -15.791 1.413 -2.475 1.00 90.38 93 GLU A N 1
ATOM 715 C CA . GLU A 1 93 ? -16.189 0.477 -1.433 1.00 90.38 93 GLU A CA 1
ATOM 716 C C . GLU A 1 93 ? -14.982 -0.018 -0.635 1.00 90.38 93 GLU A C 1
ATOM 718 O O . GLU A 1 93 ? -13.880 -0.217 -1.152 1.00 90.38 93 GLU A O 1
ATOM 723 N N . ILE A 1 94 ? -15.230 -0.288 0.644 1.00 91.06 94 ILE A N 1
ATOM 724 C CA . ILE A 1 94 ? -14.257 -0.877 1.557 1.00 91.06 94 ILE A CA 1
ATOM 725 C C . ILE A 1 94 ? -14.617 -2.364 1.727 1.00 91.06 94 ILE A C 1
ATOM 727 O O . ILE A 1 94 ? -15.653 -2.674 2.337 1.00 91.06 94 ILE A O 1
ATOM 731 N N . PRO A 1 95 ? -13.817 -3.307 1.194 1.00 87.25 95 PRO A N 1
ATOM 732 C CA . PRO A 1 95 ? -14.063 -4.730 1.340 1.00 87.25 95 PRO A CA 1
ATOM 733 C C . PRO A 1 95 ? -13.675 -5.189 2.750 1.00 87.25 95 PRO A C 1
ATOM 735 O O . PRO A 1 95 ? -12.623 -4.821 3.271 1.00 87.25 95 PRO A O 1
ATOM 738 N N . GLY A 1 96 ? -14.518 -6.028 3.355 1.00 86.44 96 GLY A N 1
ATOM 739 C CA . GLY A 1 96 ? -14.282 -6.628 4.671 1.00 86.44 96 GLY A CA 1
ATOM 740 C C . GLY A 1 96 ? -14.831 -5.824 5.857 1.00 86.44 96 GLY A C 1
ATOM 741 O O . GLY A 1 96 ? -14.777 -4.594 5.898 1.00 86.44 96 GLY A O 1
ATOM 742 N N . LEU A 1 97 ? -15.347 -6.546 6.858 1.00 84.69 97 LEU A N 1
ATOM 743 C CA . LEU A 1 97 ? -16.014 -5.974 8.034 1.00 84.69 97 LEU A CA 1
ATOM 744 C C . LEU A 1 97 ? -15.074 -5.094 8.876 1.00 84.69 97 LEU A C 1
ATOM 746 O O . LEU A 1 97 ? -15.436 -3.975 9.228 1.00 84.69 97 LEU A O 1
ATOM 750 N N . LEU A 1 98 ? -13.855 -5.570 9.153 1.00 81.75 98 LEU A N 1
ATOM 751 C CA . LEU A 1 98 ? -12.881 -4.858 9.993 1.00 81.75 98 LEU A CA 1
ATOM 752 C C . LEU A 1 98 ? -12.453 -3.515 9.387 1.00 81.75 98 LEU A C 1
ATOM 754 O O . LEU A 1 98 ? -12.321 -2.521 10.094 1.00 81.75 98 LEU A O 1
ATOM 758 N N . ARG A 1 99 ? -12.291 -3.460 8.062 1.00 83.75 99 ARG A N 1
ATOM 759 C CA . ARG A 1 99 ? -11.894 -2.238 7.349 1.00 83.75 99 ARG A CA 1
ATOM 760 C C . ARG A 1 99 ? -13.030 -1.211 7.327 1.00 83.75 99 ARG A C 1
ATOM 762 O O . ARG A 1 99 ? -12.777 -0.026 7.513 1.00 83.75 99 ARG A O 1
ATOM 769 N N . ARG A 1 100 ? -14.284 -1.661 7.185 1.00 87.12 100 ARG A N 1
ATOM 770 C CA . ARG A 1 100 ? -15.473 -0.801 7.341 1.00 87.12 100 ARG A CA 1
ATOM 771 C C . ARG A 1 100 ? -15.610 -0.271 8.767 1.00 87.12 100 ARG A C 1
ATOM 773 O O . ARG A 1 100 ? -15.976 0.881 8.956 1.00 87.12 100 ARG A O 1
ATOM 780 N N . LEU A 1 101 ? -15.303 -1.096 9.769 1.00 85.31 101 LEU A N 1
ATOM 781 C CA . LEU A 1 101 ? -15.299 -0.660 11.164 1.00 85.31 101 LEU A CA 1
ATOM 782 C C . LEU A 1 101 ? -14.215 0.400 11.411 1.00 85.31 101 LEU A C 1
ATOM 784 O O . LEU A 1 101 ? -14.491 1.403 12.059 1.00 85.31 101 LEU A O 1
ATOM 788 N N . SER A 1 102 ? -13.027 0.226 10.827 1.00 83.94 102 SER A N 1
ATOM 789 C CA . SER A 1 102 ? -11.951 1.224 10.875 1.00 83.94 102 SER A CA 1
ATOM 790 C C . SER A 1 102 ? -12.375 2.566 10.264 1.00 83.94 102 SER A C 1
ATOM 792 O O . SER A 1 102 ? -12.081 3.607 10.847 1.00 83.94 102 SER A O 1
ATOM 794 N N . GLU A 1 103 ? -13.122 2.567 9.154 1.00 89.56 103 GLU A N 1
ATOM 795 C CA . GLU A 1 103 ? -13.681 3.804 8.586 1.00 89.56 103 GLU A CA 1
ATOM 796 C C . GLU A 1 103 ? -14.662 4.494 9.533 1.00 89.56 103 GLU A C 1
ATOM 798 O O . GLU A 1 103 ? -14.583 5.707 9.712 1.00 89.56 103 GLU A O 1
ATOM 803 N N . LYS A 1 104 ? -15.527 3.730 10.207 1.00 88.25 104 LYS A N 1
ATOM 804 C CA . LYS A 1 104 ? -16.451 4.286 11.204 1.00 88.25 104 LYS A CA 1
ATOM 805 C C . LYS A 1 104 ? -15.739 4.873 12.421 1.00 88.25 104 LYS A C 1
ATOM 807 O O . LYS A 1 104 ? -16.188 5.887 12.940 1.00 88.25 104 LYS A O 1
ATOM 812 N N . ILE A 1 105 ? -14.663 4.237 12.882 1.00 86.88 105 ILE A N 1
ATOM 813 C CA . ILE A 1 105 ? -13.906 4.679 14.063 1.00 86.88 105 ILE A CA 1
ATOM 814 C C . ILE A 1 105 ? -13.108 5.949 13.760 1.00 86.88 105 ILE A C 1
ATOM 816 O O . ILE A 1 105 ? -13.088 6.873 14.567 1.00 86.88 105 ILE A O 1
ATOM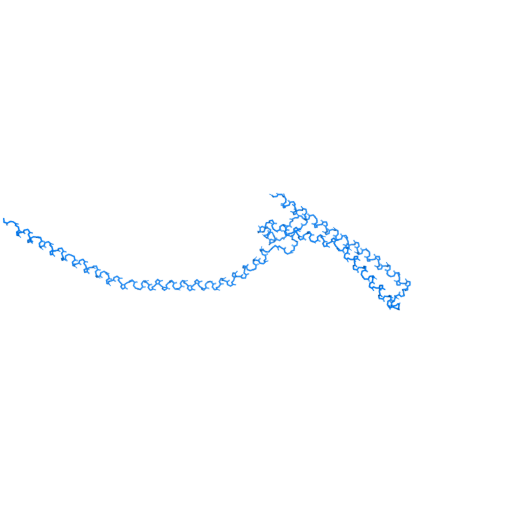 820 N N . HIS A 1 106 ? -12.448 6.000 12.603 1.00 84.12 106 HIS A N 1
ATOM 821 C CA . HIS A 1 106 ? -11.512 7.078 12.278 1.00 84.12 106 HIS A CA 1
ATOM 822 C C . HIS A 1 106 ? -12.128 8.212 11.453 1.00 84.12 106 HIS A C 1
ATOM 824 O O . HIS A 1 106 ? -11.520 9.279 11.361 1.00 84.12 106 HIS A O 1
ATOM 830 N N . GLY A 1 1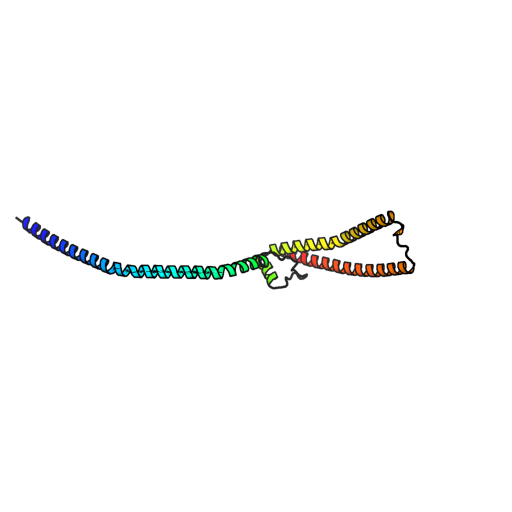07 ? -13.294 7.998 10.836 1.00 88.88 107 GLY A N 1
ATOM 831 C CA . GLY A 1 107 ? -13.999 9.011 10.055 1.00 88.88 107 GLY A CA 1
ATOM 832 C C . GLY A 1 107 ? -13.121 9.610 8.958 1.00 88.88 107 GLY A C 1
ATOM 833 O O . GLY A 1 107 ? -12.589 8.895 8.111 1.00 88.88 107 GLY A O 1
ATOM 834 N N . ASP A 1 108 ? -12.938 10.928 8.976 1.00 89.94 108 ASP A N 1
ATOM 835 C CA . ASP A 1 108 ? -12.214 11.647 7.920 1.00 89.94 108 ASP A CA 1
ATOM 836 C C . ASP A 1 108 ? -10.713 11.320 7.904 1.00 89.94 108 ASP A C 1
ATOM 838 O O . ASP A 1 108 ? -10.128 11.189 6.829 1.00 89.94 108 ASP A O 1
ATOM 842 N N . LYS A 1 109 ? -10.106 11.027 9.064 1.00 88.75 109 LYS A N 1
ATOM 843 C CA . LYS A 1 109 ? -8.693 10.608 9.146 1.00 88.75 109 LYS A CA 1
ATOM 844 C C . LYS A 1 109 ? -8.422 9.314 8.375 1.00 88.75 109 LYS A C 1
ATOM 846 O O . LYS A 1 109 ? -7.323 9.122 7.851 1.00 88.75 109 LYS A O 1
ATOM 851 N N . PHE A 1 110 ? -9.410 8.419 8.284 1.00 91.44 110 PHE A N 1
ATOM 852 C CA . PHE A 1 110 ? -9.309 7.231 7.433 1.00 91.44 110 PHE A CA 1
ATOM 853 C C . PHE A 1 110 ? -9.168 7.640 5.966 1.00 91.44 110 PHE A C 1
ATOM 855 O O . PHE A 1 110 ? -8.253 7.185 5.280 1.00 91.44 110 PHE A O 1
ATOM 862 N N . TRP A 1 111 ? -10.049 8.525 5.501 1.00 92.50 111 TRP A N 1
ATOM 863 C CA . TRP A 1 111 ? -10.105 8.972 4.112 1.00 92.50 111 TRP A CA 1
ATOM 864 C C . TRP A 1 111 ? -8.876 9.797 3.720 1.00 92.50 111 TRP A C 1
ATOM 866 O O . TRP A 1 111 ? -8.300 9.548 2.664 1.00 92.50 111 TRP A O 1
ATOM 876 N N . GLU A 1 112 ? -8.393 10.681 4.592 1.00 92.38 112 GLU A N 1
ATOM 877 C CA . GLU A 1 112 ? -7.130 11.410 4.406 1.00 92.38 112 GLU A CA 1
ATOM 878 C C . GLU A 1 112 ? -5.923 10.465 4.297 1.00 92.38 112 GLU A C 1
ATOM 880 O O . GLU A 1 112 ? -5.060 10.628 3.426 1.00 92.38 112 GLU A O 1
ATOM 885 N N . SER A 1 113 ? -5.872 9.433 5.147 1.00 91.94 113 SER A N 1
ATOM 886 C CA . SER A 1 113 ? -4.809 8.425 5.104 1.00 91.94 113 SER A CA 1
ATOM 887 C C . SER A 1 113 ? -4.835 7.632 3.795 1.00 91.94 113 SER A C 1
ATOM 889 O O . SER A 1 113 ? -3.792 7.435 3.166 1.00 91.94 113 SER A O 1
ATOM 891 N N . GLN A 1 114 ? -6.023 7.214 3.344 1.00 93.75 114 GLN A N 1
ATOM 892 C CA . GLN A 1 114 ? -6.196 6.530 2.061 1.00 93.75 114 GLN A CA 1
ATOM 893 C C . GLN A 1 114 ? -5.806 7.434 0.884 1.00 93.75 114 GLN A C 1
ATOM 895 O O . GLN A 1 114 ? -5.068 6.997 0.002 1.00 93.75 114 GLN A O 1
ATOM 900 N N . LEU A 1 115 ? -6.213 8.706 0.903 1.00 93.94 115 LEU A N 1
ATOM 901 C CA . LEU A 1 115 ? -5.868 9.689 -0.124 1.00 93.94 115 LEU A CA 1
ATOM 902 C C . LEU A 1 115 ? -4.355 9.899 -0.231 1.00 93.94 115 LEU A C 1
ATOM 904 O O . LEU A 1 115 ? -3.805 9.903 -1.331 1.00 93.94 115 LEU A O 1
ATOM 908 N N . THR A 1 116 ? -3.674 10.024 0.908 1.00 93.25 116 THR A N 1
ATOM 909 C CA . THR A 1 116 ? -2.212 10.162 0.962 1.00 93.25 116 THR A CA 1
ATOM 910 C C . THR A 1 116 ? -1.522 8.948 0.342 1.00 93.25 116 THR A C 1
ATOM 912 O O . THR A 1 116 ? -0.616 9.098 -0.475 1.00 93.25 116 THR A O 1
ATOM 915 N N . LYS A 1 117 ? -1.984 7.734 0.663 1.00 93.62 117 LYS A N 1
ATOM 916 C CA . LYS A 1 117 ? -1.425 6.493 0.099 1.00 93.62 117 LYS A CA 1
ATOM 917 C C . LYS A 1 117 ? -1.628 6.405 -1.403 1.00 93.62 117 LYS A C 1
ATOM 919 O O . LYS A 1 117 ? -0.697 6.049 -2.112 1.00 93.62 117 LYS A O 1
ATOM 924 N N . ILE A 1 118 ? -2.815 6.760 -1.887 1.00 94.75 118 ILE A N 1
ATOM 925 C CA . ILE A 1 118 ? -3.119 6.756 -3.319 1.00 94.75 118 ILE A CA 1
ATOM 926 C C . ILE A 1 118 ? -2.242 7.762 -4.060 1.00 94.75 118 ILE A C 1
ATOM 928 O O . ILE A 1 118 ? -1.685 7.419 -5.096 1.00 94.75 118 ILE A O 1
ATOM 932 N N . ARG A 1 119 ? -2.061 8.975 -3.522 1.00 94.81 119 ARG A N 1
ATOM 933 C CA . ARG A 1 119 ? -1.163 9.980 -4.113 1.00 94.81 119 ARG A CA 1
ATOM 934 C C . ARG A 1 119 ? 0.274 9.468 -4.196 1.00 94.81 119 ARG A C 1
ATOM 936 O O . ARG A 1 119 ? 0.886 9.582 -5.251 1.00 94.81 119 ARG A O 1
ATOM 943 N N . ASN A 1 120 ? 0.778 8.857 -3.126 1.00 94.69 120 ASN A N 1
ATOM 944 C CA . ASN A 1 120 ? 2.122 8.282 -3.116 1.00 94.69 120 ASN A CA 1
ATOM 945 C C . ASN A 1 120 ? 2.268 7.133 -4.123 1.00 94.69 120 ASN A C 1
ATOM 947 O O . ASN A 1 120 ? 3.284 7.051 -4.808 1.00 94.69 120 ASN A O 1
ATOM 951 N N . GLU A 1 121 ? 1.256 6.271 -4.242 1.00 94.19 121 GLU A N 1
ATOM 952 C CA . GLU A 1 121 ? 1.277 5.167 -5.202 1.00 94.19 121 GLU A CA 1
ATOM 953 C C . GLU A 1 121 ? 1.218 5.679 -6.648 1.00 94.19 121 GLU A C 1
ATOM 955 O O . GLU A 1 121 ? 1.953 5.179 -7.488 1.00 94.19 121 GLU A O 1
ATOM 960 N N . ILE A 1 122 ? 0.429 6.722 -6.940 1.00 94.69 122 ILE A N 1
ATOM 961 C CA . ILE A 1 122 ? 0.418 7.372 -8.263 1.00 94.69 122 ILE A CA 1
ATOM 962 C C . ILE A 1 122 ? 1.804 7.928 -8.599 1.00 94.69 122 ILE A C 1
ATOM 964 O O . ILE A 1 122 ? 2.332 7.618 -9.660 1.00 94.69 122 ILE A O 1
ATOM 968 N N . ILE A 1 123 ? 2.416 8.688 -7.684 1.00 95.50 123 ILE A N 1
ATOM 969 C CA . ILE A 1 123 ? 3.755 9.267 -7.887 1.00 95.50 123 ILE A CA 1
ATOM 970 C C . ILE A 1 123 ? 4.781 8.168 -8.177 1.00 95.50 123 ILE A C 1
ATOM 972 O O . ILE A 1 123 ? 5.610 8.309 -9.073 1.00 95.50 123 ILE A O 1
ATOM 976 N N . LYS A 1 124 ? 4.713 7.058 -7.437 1.00 94.00 124 LYS A N 1
ATOM 977 C CA . LYS A 1 124 ? 5.576 5.896 -7.647 1.00 94.00 124 LYS A CA 1
ATOM 978 C C . LYS A 1 124 ? 5.345 5.266 -9.020 1.00 94.00 124 LYS A C 1
ATOM 980 O O . LYS A 1 124 ? 6.302 5.016 -9.739 1.00 94.00 124 LYS A O 1
ATOM 985 N N . GLU A 1 125 ? 4.098 5.023 -9.412 1.00 93.50 125 GLU A N 1
ATOM 986 C CA . GLU A 1 125 ? 3.787 4.455 -10.730 1.00 93.50 125 GLU A CA 1
ATOM 987 C C . GLU A 1 125 ? 4.218 5.390 -11.875 1.00 93.50 125 GLU A C 1
ATOM 989 O O . GLU A 1 125 ? 4.654 4.929 -12.931 1.00 93.50 125 GLU A O 1
ATOM 994 N N . GLU A 1 126 ? 4.142 6.706 -11.676 1.00 93.81 126 GLU A N 1
ATOM 995 C CA . GLU A 1 126 ? 4.613 7.727 -12.618 1.00 93.81 126 GLU A CA 1
ATOM 996 C C . GLU A 1 126 ? 6.146 7.840 -12.676 1.00 93.81 126 GLU A C 1
ATOM 998 O O . GLU A 1 126 ? 6.678 8.187 -13.732 1.00 93.81 126 GLU A O 1
ATOM 1003 N N . SER A 1 127 ? 6.873 7.512 -11.598 1.00 93.88 127 SER A N 1
ATOM 1004 C CA . SER A 1 127 ? 8.344 7.565 -11.567 1.00 93.88 127 SER A CA 1
ATOM 1005 C C . SER A 1 127 ? 9.016 6.358 -12.226 1.00 93.88 127 SER A C 1
ATOM 1007 O O . SER A 1 127 ? 10.152 6.475 -12.694 1.00 93.88 127 SER A O 1
ATOM 1009 N N . ILE A 1 128 ? 8.325 5.215 -12.324 1.00 92.12 128 ILE A N 1
ATOM 1010 C CA . ILE A 1 128 ? 8.877 3.962 -12.871 1.00 92.12 128 ILE A CA 1
ATOM 1011 C C . ILE A 1 128 ? 9.542 4.140 -14.249 1.00 92.12 128 ILE A C 1
ATOM 1013 O O . ILE A 1 128 ? 10.681 3.689 -14.397 1.00 92.12 128 ILE A O 1
ATOM 1017 N N . PRO A 1 129 ? 8.925 4.791 -15.259 1.00 90.94 129 PRO A N 1
ATOM 1018 C CA . PRO A 1 129 ? 9.553 4.951 -16.573 1.00 90.94 129 PRO A CA 1
ATOM 1019 C C . PRO A 1 129 ? 10.875 5.723 -16.507 1.00 90.94 129 PRO A C 1
ATOM 1021 O O . PRO A 1 129 ? 11.846 5.364 -17.175 1.00 90.94 129 PRO A O 1
ATOM 1024 N N . PHE A 1 130 ? 10.932 6.758 -15.665 1.00 92.19 130 PHE A N 1
ATOM 1025 C CA . PHE A 1 130 ? 12.139 7.552 -15.462 1.00 92.19 130 PHE A CA 1
ATOM 1026 C C . PHE A 1 130 ? 13.239 6.732 -14.778 1.00 92.19 130 PHE A C 1
ATOM 1028 O O . PHE A 1 130 ? 14.383 6.726 -15.231 1.00 92.19 130 PHE A O 1
ATOM 1035 N N . GLU A 1 131 ? 12.898 5.982 -13.728 1.00 90.56 131 GLU A N 1
ATOM 1036 C CA . GLU A 1 131 ? 13.847 5.108 -13.035 1.00 90.56 131 GLU A CA 1
ATOM 1037 C C . GLU A 1 131 ? 14.389 4.001 -13.945 1.00 90.56 131 GLU A C 1
ATOM 1039 O O . GLU A 1 131 ? 15.587 3.711 -13.922 1.00 90.56 131 GLU A O 1
ATOM 1044 N N . GLN A 1 132 ? 13.536 3.396 -14.776 1.00 90.81 132 GLN A N 1
ATOM 1045 C CA . GLN A 1 132 ? 13.952 2.386 -15.750 1.00 90.81 132 GLN A CA 1
ATOM 1046 C C . GLN A 1 132 ? 14.889 2.973 -16.810 1.00 90.81 132 GLN A C 1
ATOM 1048 O O . GLN A 1 132 ? 15.919 2.368 -17.116 1.00 90.81 132 GLN A O 1
ATOM 1053 N N . ALA A 1 133 ? 14.573 4.161 -17.334 1.00 90.19 133 ALA A N 1
ATOM 1054 C CA . ALA A 1 133 ? 15.428 4.864 -18.286 1.00 90.19 133 ALA A CA 1
ATOM 1055 C C . ALA A 1 133 ? 16.796 5.198 -17.673 1.00 90.19 133 ALA A C 1
ATOM 1057 O O . ALA A 1 133 ? 17.827 4.926 -18.290 1.00 90.19 133 ALA A O 1
ATOM 1058 N N . LYS A 1 134 ? 16.811 5.697 -16.431 1.00 93.25 134 LYS A N 1
ATOM 1059 C CA . LYS A 1 134 ? 18.039 6.006 -15.693 1.00 93.25 134 LYS A CA 1
ATOM 1060 C C . LYS A 1 134 ? 18.908 4.764 -15.484 1.00 93.25 134 LYS A C 1
ATOM 1062 O O . LYS A 1 134 ? 20.080 4.781 -15.843 1.00 93.25 134 LYS A O 1
ATOM 1067 N N . ARG A 1 135 ? 18.336 3.657 -14.992 1.00 92.69 135 ARG A N 1
ATOM 1068 C CA . ARG A 1 135 ? 19.072 2.389 -14.808 1.00 92.69 135 ARG A CA 1
ATOM 1069 C C . ARG A 1 135 ? 19.638 1.856 -16.122 1.00 92.69 135 ARG A C 1
ATOM 1071 O O . ARG A 1 135 ? 20.748 1.328 -16.149 1.00 92.69 135 ARG A O 1
ATOM 1078 N N . LYS A 1 136 ? 18.884 1.987 -17.219 1.00 91.44 136 LYS A N 1
ATOM 1079 C CA . LYS A 1 136 ? 19.348 1.589 -18.552 1.00 91.44 136 LYS A CA 1
ATOM 1080 C C . LYS A 1 136 ? 20.539 2.438 -18.995 1.00 91.44 136 LYS A C 1
ATOM 1082 O O . LYS A 1 136 ? 21.535 1.877 -19.439 1.00 91.44 136 LYS A O 1
ATOM 1087 N N . GLN A 1 137 ? 20.464 3.756 -18.825 1.00 94.00 137 GLN A N 1
ATOM 1088 C CA . GLN A 1 137 ? 21.564 4.663 -19.144 1.00 94.00 137 GLN A CA 1
ATOM 1089 C C . GLN A 1 137 ? 22.819 4.349 -18.316 1.00 94.00 137 GLN A C 1
ATOM 1091 O O . GLN A 1 137 ? 23.899 4.201 -18.882 1.00 94.00 137 GLN A O 1
ATOM 1096 N N . GLU A 1 138 ? 22.681 4.185 -16.999 1.00 94.00 138 GLU A N 1
ATOM 1097 C CA . GLU A 1 138 ? 23.795 3.842 -16.103 1.00 94.00 138 GLU A CA 1
ATOM 1098 C C . GLU A 1 138 ? 24.449 2.512 -16.500 1.00 94.00 138 GLU A C 1
ATOM 1100 O O . GLU A 1 138 ? 25.676 2.402 -16.546 1.00 94.00 138 GLU A O 1
ATOM 1105 N N . SER A 1 139 ? 23.638 1.511 -16.855 1.00 93.12 139 SER A N 1
ATOM 1106 C CA . SER A 1 139 ? 24.127 0.227 -17.358 1.00 93.12 139 SER A CA 1
ATOM 1107 C C . SER A 1 139 ? 24.890 0.384 -18.677 1.00 93.12 139 SER A C 1
ATOM 1109 O O . SER A 1 139 ? 25.985 -0.158 -18.821 1.00 93.12 139 SER A O 1
ATOM 1111 N N . GLU A 1 140 ? 24.369 1.162 -19.628 1.00 92.12 140 GLU A N 1
ATOM 1112 C CA . GLU A 1 140 ? 25.041 1.420 -20.904 1.00 92.12 140 GLU A CA 1
ATOM 1113 C C . GLU A 1 140 ? 26.363 2.178 -20.724 1.00 92.12 140 GLU A C 1
ATOM 1115 O O . GLU A 1 140 ? 27.355 1.858 -21.383 1.00 92.12 140 GLU A O 1
ATOM 1120 N N . GLU A 1 141 ? 26.409 3.161 -19.828 1.00 93.88 141 GLU A N 1
ATOM 1121 C CA . GLU A 1 141 ? 27.626 3.902 -19.492 1.00 93.88 141 GLU A CA 1
ATOM 1122 C C . GLU A 1 141 ? 28.670 3.009 -18.817 1.00 93.88 141 GLU A C 1
ATOM 1124 O O . GLU A 1 141 ? 29.847 3.051 -19.184 1.00 93.88 141 GLU A O 1
ATOM 1129 N N . MET A 1 142 ? 28.249 2.156 -17.882 1.00 93.75 142 MET A N 1
ATOM 1130 C CA . MET A 1 142 ? 29.126 1.181 -17.238 1.00 93.75 142 MET A CA 1
ATOM 1131 C C . MET A 1 142 ? 29.708 0.202 -18.263 1.00 93.75 142 MET A C 1
ATOM 1133 O O . MET A 1 142 ? 30.919 -0.005 -18.299 1.00 93.75 142 MET A O 1
ATOM 1137 N N . MET A 1 143 ? 28.875 -0.338 -19.156 1.00 89.81 143 MET A N 1
ATOM 1138 C CA . MET A 1 143 ? 29.325 -1.236 -20.222 1.00 89.81 143 MET A CA 1
ATOM 1139 C C . MET A 1 143 ? 30.303 -0.546 -21.181 1.00 89.81 143 MET A C 1
ATOM 1141 O O . MET A 1 143 ? 31.296 -1.150 -21.585 1.00 89.81 143 MET A O 1
ATOM 1145 N N . LYS A 1 144 ? 30.073 0.730 -21.519 1.00 90.88 144 LYS A N 1
ATOM 1146 C CA . LYS A 1 144 ? 31.009 1.524 -22.332 1.00 90.88 144 LYS A CA 1
ATOM 1147 C C . LYS A 1 144 ? 32.371 1.668 -21.653 1.00 90.88 144 LYS A C 1
ATOM 1149 O O . LYS A 1 144 ? 33.378 1.491 -22.333 1.00 90.88 144 LYS A O 1
ATOM 1154 N N . LYS A 1 145 ? 32.412 1.944 -20.344 1.00 93.25 145 LYS A N 1
ATOM 1155 C CA . LYS A 1 145 ? 33.668 2.027 -19.573 1.00 93.25 145 LYS A CA 1
ATOM 1156 C C . LYS A 1 145 ? 34.413 0.693 -19.574 1.00 93.25 145 LYS A C 1
ATOM 1158 O O . LYS A 1 145 ? 35.574 0.650 -19.967 1.00 93.25 145 LYS A O 1
ATOM 1163 N N . VAL A 1 146 ? 33.714 -0.402 -19.268 1.00 92.38 146 VAL A N 1
ATOM 1164 C CA . VAL A 1 146 ? 34.292 -1.758 -19.271 1.00 92.38 146 VAL A CA 1
ATOM 1165 C C . VAL A 1 146 ? 34.893 -2.109 -20.635 1.00 92.38 146 VAL A C 1
ATOM 1167 O O . VAL A 1 146 ? 36.009 -2.619 -20.705 1.00 92.38 146 VAL A O 1
ATOM 1170 N N . TYR A 1 147 ? 34.187 -1.810 -21.729 1.00 91.62 147 TYR A N 1
ATOM 1171 C CA . TYR A 1 147 ? 34.684 -2.074 -23.081 1.00 91.62 147 TYR A CA 1
ATOM 1172 C C . TYR A 1 147 ? 35.810 -1.139 -23.527 1.00 91.62 147 TYR A C 1
ATOM 1174 O O . TYR A 1 147 ? 36.605 -1.538 -24.377 1.00 91.62 147 TYR A O 1
ATOM 1182 N N . ALA A 1 148 ? 35.881 0.082 -22.995 1.00 91.94 148 ALA A N 1
ATOM 1183 C CA . ALA A 1 148 ? 36.989 0.995 -23.257 1.00 91.94 148 ALA A CA 1
ATOM 1184 C C . ALA A 1 148 ? 38.279 0.516 -22.574 1.00 91.94 148 ALA A C 1
ATOM 1186 O O . ALA A 1 148 ? 39.337 0.523 -23.195 1.00 91.94 148 ALA A O 1
ATOM 1187 N N . GLU A 1 149 ? 38.177 0.049 -21.328 1.00 93.81 149 GLU A N 1
ATOM 1188 C CA . GLU A 1 149 ? 39.305 -0.481 -20.552 1.00 93.81 149 GLU A CA 1
ATOM 1189 C C . GLU A 1 149 ? 39.747 -1.868 -21.036 1.00 93.81 149 GLU A C 1
ATOM 1191 O O . GLU A 1 149 ? 40.929 -2.198 -20.993 1.00 93.81 149 GLU A O 1
ATOM 1196 N N . ASN A 1 150 ? 38.811 -2.676 -21.545 1.00 91.31 150 ASN A N 1
ATOM 1197 C CA . ASN A 1 150 ? 39.066 -4.043 -21.996 1.00 91.31 150 ASN A CA 1
ATOM 1198 C C . ASN A 1 150 ? 38.471 -4.293 -23.396 1.00 91.31 150 ASN A C 1
ATOM 1200 O O . ASN A 1 150 ? 37.445 -4.972 -23.528 1.00 91.31 150 ASN A O 1
ATOM 1204 N N . PRO A 1 151 ? 39.107 -3.798 -24.477 1.00 86.31 151 PRO A N 1
ATOM 1205 C CA . PRO A 1 151 ? 38.571 -3.917 -25.836 1.00 86.31 151 PRO A CA 1
ATOM 1206 C C . PRO A 1 151 ? 38.362 -5.363 -26.309 1.00 86.31 151 PRO A C 1
ATOM 1208 O O . PRO A 1 151 ? 37.497 -5.623 -27.146 1.00 86.31 151 PRO A O 1
ATOM 1211 N N . SER A 1 152 ? 39.128 -6.313 -25.763 1.00 87.81 152 SER A N 1
ATOM 1212 C CA . SER A 1 152 ? 39.012 -7.750 -26.046 1.00 87.81 152 SER A CA 1
ATOM 1213 C C . SER A 1 152 ? 37.701 -8.369 -25.545 1.00 87.81 152 SER A C 1
ATOM 1215 O O . SER A 1 152 ? 37.257 -9.363 -26.115 1.00 87.81 152 SER A O 1
ATOM 1217 N N . LEU A 1 153 ? 37.052 -7.773 -24.536 1.00 84.50 153 LEU A N 1
ATOM 1218 C CA . LEU A 1 153 ? 35.754 -8.217 -24.009 1.00 84.50 153 LEU A CA 1
ATOM 1219 C C . LEU A 1 153 ? 34.572 -7.766 -24.876 1.00 84.50 153 LEU A C 1
ATOM 1221 O O . LEU A 1 153 ? 33.435 -8.177 -24.633 1.00 84.50 153 LEU A O 1
ATOM 1225 N N . ARG A 1 154 ? 34.804 -6.911 -25.882 1.00 82.88 154 ARG A N 1
ATOM 1226 C CA . ARG A 1 154 ? 33.738 -6.441 -26.765 1.00 82.88 154 ARG A CA 1
ATOM 1227 C C . ARG A 1 154 ? 33.239 -7.610 -27.630 1.00 82.88 154 ARG A C 1
ATOM 1229 O O . ARG A 1 154 ? 34.012 -8.151 -28.424 1.00 82.88 154 ARG A O 1
ATOM 1236 N N . PRO A 1 155 ? 31.954 -7.994 -27.536 1.00 78.38 155 PRO A N 1
ATOM 1237 C CA . PRO A 1 155 ? 31.454 -9.171 -28.231 1.00 78.38 155 PRO A CA 1
ATOM 1238 C C . PRO A 1 155 ? 31.506 -8.986 -29.754 1.00 78.38 155 PRO A C 1
ATOM 1240 O O . PRO A 1 155 ? 30.967 -8.017 -30.298 1.00 78.38 155 PRO A O 1
ATOM 1243 N N . LYS A 1 156 ? 32.126 -9.943 -30.451 1.00 83.50 156 LYS A N 1
ATOM 1244 C CA . LYS A 1 156 ? 32.083 -10.062 -31.915 1.00 83.50 156 LYS A CA 1
ATOM 1245 C C . LYS A 1 156 ? 30.901 -10.945 -32.293 1.00 83.50 156 LYS A C 1
ATOM 1247 O O . LYS A 1 156 ? 31.002 -12.162 -32.255 1.00 83.50 156 LYS A O 1
ATOM 1252 N N . LEU A 1 157 ? 29.779 -10.317 -32.625 1.00 81.69 157 LEU A N 1
ATOM 1253 C CA . LEU A 1 157 ? 28.541 -11.044 -32.896 1.00 81.69 157 LEU A CA 1
ATOM 1254 C C . LEU A 1 157 ? 28.524 -11.617 -34.308 1.00 81.69 157 LEU A C 1
ATOM 1256 O O . LEU A 1 157 ? 28.683 -10.881 -35.291 1.00 81.69 157 LEU A O 1
ATOM 1260 N N . THR A 1 158 ? 28.242 -12.909 -34.396 1.00 87.75 158 THR A N 1
ATOM 1261 C CA . THR A 1 158 ? 27.900 -13.596 -35.643 1.00 87.75 158 THR A CA 1
ATOM 1262 C C . THR A 1 158 ? 26.557 -13.098 -36.192 1.00 87.75 158 THR A C 1
ATOM 1264 O O . THR A 1 158 ? 25.760 -12.468 -35.490 1.00 87.75 158 THR A O 1
ATOM 1267 N N . LEU A 1 159 ? 26.274 -13.368 -37.471 1.00 85.88 159 LEU A N 1
ATOM 1268 C CA . LEU A 1 159 ? 24.987 -13.004 -38.076 1.00 85.88 159 LEU A CA 1
ATOM 1269 C C . LEU A 1 159 ? 23.804 -13.670 -37.348 1.00 85.88 159 LEU A C 1
ATOM 1271 O O . LEU A 1 159 ? 22.800 -13.008 -37.096 1.00 85.88 159 LEU A O 1
ATOM 1275 N N . ALA A 1 160 ? 23.948 -14.938 -36.952 1.00 84.94 160 ALA A N 1
ATOM 1276 C CA . ALA A 1 160 ? 22.927 -15.675 -36.207 1.00 84.94 160 ALA A CA 1
ATOM 1277 C C . ALA A 1 160 ? 22.634 -15.039 -34.837 1.00 84.94 160 ALA A C 1
ATOM 1279 O O . ALA A 1 160 ? 21.475 -14.849 -34.478 1.00 84.94 160 ALA A O 1
ATOM 1280 N N . GLU A 1 161 ? 23.664 -14.621 -34.098 1.00 87.88 161 GLU A N 1
ATOM 1281 C CA . GLU A 1 161 ? 23.490 -13.935 -32.811 1.00 87.88 161 GLU A CA 1
ATOM 1282 C C . GLU A 1 161 ? 22.850 -12.554 -32.964 1.00 87.88 161 GLU A C 1
ATOM 1284 O O . GLU A 1 161 ? 22.042 -12.156 -32.128 1.00 87.88 161 GLU A O 1
ATOM 1289 N N . LYS A 1 162 ? 23.170 -11.818 -34.038 1.00 87.56 162 LYS A N 1
ATOM 1290 C CA . LYS A 1 162 ? 22.508 -10.539 -34.343 1.00 87.56 162 LYS A CA 1
ATOM 1291 C C . LYS A 1 162 ? 21.019 -10.730 -34.626 1.00 87.56 162 LYS A C 1
ATOM 1293 O O . LYS A 1 162 ? 20.211 -9.928 -34.165 1.00 87.56 162 LYS A O 1
ATOM 1298 N N . LEU A 1 163 ? 20.660 -11.774 -35.376 1.00 88.00 163 LEU A N 1
ATOM 1299 C CA . LEU A 1 163 ? 19.264 -12.107 -35.662 1.00 88.00 163 LEU A CA 1
ATOM 1300 C C . LEU A 1 163 ? 18.522 -12.541 -34.394 1.00 88.00 163 LEU A C 1
ATOM 1302 O O . LEU A 1 163 ? 17.419 -12.058 -34.157 1.00 88.00 163 LEU A O 1
ATOM 1306 N N . ARG A 1 164 ? 19.153 -13.358 -33.543 1.00 90.00 164 ARG A N 1
ATOM 1307 C CA . ARG A 1 164 ? 18.588 -13.761 -32.248 1.00 90.00 164 ARG A CA 1
ATOM 1308 C C . ARG A 1 164 ? 18.347 -12.565 -31.331 1.00 90.00 164 ARG A C 1
ATOM 1310 O O . ARG A 1 164 ? 17.236 -12.392 -30.858 1.00 90.00 164 ARG A O 1
ATOM 1317 N N . ARG A 1 165 ? 19.331 -11.673 -31.177 1.00 89.06 165 ARG A N 1
ATOM 1318 C CA . ARG A 1 165 ? 19.164 -10.444 -30.382 1.00 89.06 165 ARG A CA 1
ATOM 1319 C C . ARG A 1 165 ? 18.022 -9.569 -30.884 1.00 89.06 165 ARG A C 1
ATOM 1321 O O . ARG A 1 165 ? 17.301 -9.011 -30.073 1.00 89.06 165 ARG A O 1
ATOM 1328 N N . ARG A 1 166 ? 17.834 -9.462 -32.203 1.00 90.81 166 ARG A N 1
ATOM 1329 C CA . ARG A 1 166 ? 16.686 -8.734 -32.765 1.00 90.81 166 ARG A CA 1
ATOM 1330 C C . ARG A 1 166 ? 15.352 -9.399 -32.436 1.00 90.81 166 ARG A C 1
ATOM 1332 O O . ARG A 1 166 ? 14.390 -8.682 -32.187 1.00 90.81 166 ARG A O 1
ATOM 1339 N N . ALA A 1 167 ? 15.282 -10.729 -32.456 1.00 91.81 167 ALA A N 1
ATOM 1340 C CA . ALA A 1 167 ? 14.084 -11.450 -32.029 1.00 91.81 167 ALA A CA 1
ATOM 1341 C C . ALA A 1 167 ? 13.802 -11.192 -30.538 1.00 91.81 167 ALA A C 1
ATOM 1343 O O . ALA A 1 167 ? 12.707 -10.750 -30.200 1.00 91.81 167 ALA A O 1
ATOM 1344 N N . ASP A 1 168 ? 14.822 -11.318 -29.685 1.00 93.50 168 ASP A N 1
ATOM 1345 C CA . ASP A 1 168 ? 14.717 -11.043 -28.247 1.00 93.50 168 ASP A CA 1
ATOM 1346 C C . ASP A 1 168 ? 14.292 -9.582 -27.976 1.00 93.50 168 ASP A C 1
ATOM 1348 O O . ASP A 1 168 ? 13.474 -9.307 -27.102 1.00 93.50 168 ASP A O 1
ATOM 1352 N N . GLU A 1 169 ? 14.813 -8.615 -28.741 1.00 92.56 169 GLU A N 1
ATOM 1353 C CA . GLU A 1 169 ? 14.424 -7.200 -28.657 1.00 92.56 169 GLU A CA 1
ATOM 1354 C C . GLU A 1 169 ? 12.951 -6.972 -29.023 1.00 92.56 169 GLU A C 1
ATOM 1356 O O . GLU A 1 169 ? 12.289 -6.131 -28.407 1.00 92.56 169 GLU A O 1
ATOM 1361 N N . LEU A 1 170 ? 12.426 -7.702 -30.012 1.00 92.19 170 LEU A N 1
ATOM 1362 C CA . LEU A 1 170 ? 11.019 -7.617 -30.406 1.00 92.19 170 LEU A CA 1
ATOM 1363 C C . LEU A 1 170 ? 10.100 -8.189 -29.321 1.00 92.19 170 LEU A C 1
ATOM 1365 O O . LEU A 1 170 ? 9.148 -7.512 -28.930 1.00 92.19 170 LEU A O 1
ATOM 1369 N N . GLU A 1 171 ? 10.416 -9.370 -28.788 1.00 90.06 171 GLU A N 1
ATOM 1370 C CA . GLU A 1 171 ? 9.665 -9.995 -27.687 1.00 90.06 171 GLU A CA 1
ATOM 1371 C C . GLU A 1 171 ? 9.696 -9.131 -26.421 1.00 90.06 171 GLU A C 1
ATOM 1373 O O . GLU A 1 171 ? 8.677 -8.914 -25.753 1.00 90.06 171 GLU A O 1
ATOM 1378 N N . LYS A 1 172 ? 10.865 -8.557 -26.116 1.00 92.19 172 LYS A N 1
ATOM 1379 C CA . LYS A 1 172 ? 11.018 -7.624 -25.003 1.00 92.19 172 LYS A CA 1
ATOM 1380 C C . LYS A 1 172 ? 10.135 -6.394 -25.188 1.00 92.19 172 LYS A C 1
ATOM 1382 O O . LYS A 1 172 ? 9.459 -5.991 -24.247 1.00 92.19 172 LYS A O 1
ATOM 1387 N N . LYS A 1 173 ? 10.098 -5.815 -26.390 1.00 92.31 173 LYS A N 1
ATOM 1388 C CA . LYS A 1 173 ? 9.271 -4.639 -26.691 1.00 92.31 173 LYS A CA 1
ATOM 1389 C C . LYS A 1 173 ? 7.777 -4.933 -26.555 1.00 92.31 173 LYS A C 1
ATOM 1391 O O . LYS A 1 173 ? 7.019 -4.063 -26.128 1.00 92.31 173 LYS A O 1
ATOM 1396 N N . GLU A 1 174 ? 7.337 -6.131 -26.924 1.00 92.81 174 GLU A N 1
ATOM 1397 C CA . GLU A 1 174 ? 5.955 -6.562 -26.708 1.00 92.81 174 GLU A CA 1
ATOM 1398 C C . GLU A 1 174 ? 5.635 -6.703 -25.215 1.00 92.81 174 GLU A C 1
ATOM 1400 O O . GLU A 1 174 ? 4.636 -6.156 -24.741 1.00 92.81 174 GLU A O 1
ATOM 1405 N N . SER A 1 175 ? 6.532 -7.328 -24.454 1.00 93.06 175 SER A N 1
ATOM 1406 C CA . SER A 1 175 ? 6.407 -7.457 -22.998 1.00 93.06 175 SER A CA 1
ATOM 1407 C C . SER A 1 175 ? 6.378 -6.092 -22.297 1.00 93.06 175 SER A C 1
ATOM 1409 O O . SER A 1 175 ? 5.521 -5.844 -21.450 1.00 93.06 175 SER A O 1
ATOM 1411 N N . GLU A 1 176 ? 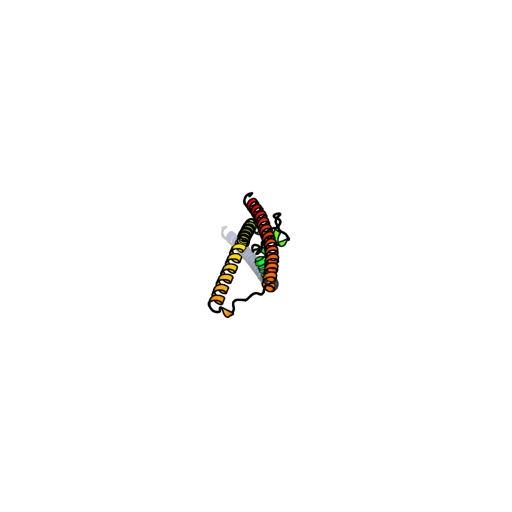7.260 -5.167 -22.688 1.00 92.06 176 GLU A N 1
ATOM 1412 C CA . GLU A 1 176 ? 7.305 -3.790 -22.178 1.00 92.06 176 GLU A CA 1
ATOM 1413 C C . GLU A 1 176 ? 5.989 -3.047 -22.454 1.00 92.06 176 GLU A C 1
ATOM 1415 O O . GLU A 1 176 ? 5.467 -2.374 -21.567 1.00 92.06 176 GLU A O 1
ATOM 1420 N N . ARG A 1 177 ? 5.395 -3.214 -23.645 1.00 93.81 177 ARG A N 1
ATOM 1421 C CA . ARG A 1 177 ? 4.073 -2.642 -23.964 1.00 93.81 177 ARG A CA 1
ATOM 1422 C C . ARG A 1 177 ? 2.969 -3.205 -23.077 1.00 93.81 177 ARG A C 1
ATOM 1424 O O . ARG A 1 177 ? 2.079 -2.457 -22.675 1.00 93.81 177 ARG A O 1
ATOM 1431 N N . HIS A 1 178 ? 3.002 -4.504 -22.790 1.00 94.56 178 HIS A N 1
ATOM 1432 C CA . HIS A 1 178 ? 2.013 -5.131 -21.919 1.00 94.56 178 HIS A CA 1
ATOM 1433 C C . HIS A 1 178 ? 2.118 -4.608 -20.480 1.00 94.56 178 HIS A C 1
ATOM 1435 O O . HIS A 1 178 ? 1.110 -4.216 -19.893 1.00 94.56 178 HIS A O 1
ATOM 1441 N N . ILE A 1 179 ? 3.338 -4.519 -19.944 1.00 92.88 179 ILE A N 1
ATOM 1442 C CA . ILE A 1 179 ? 3.605 -3.954 -18.613 1.00 92.88 179 ILE A CA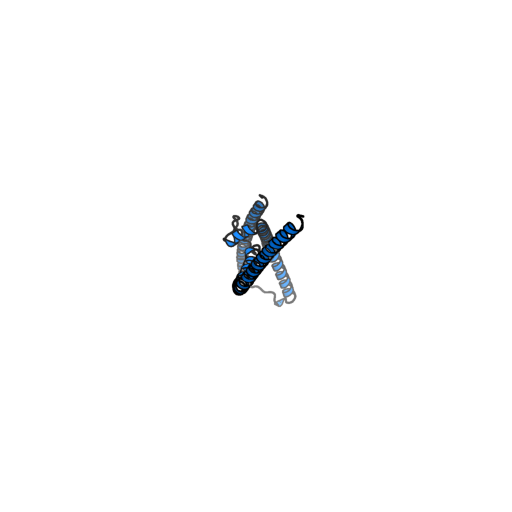 1
ATOM 1443 C C . ILE A 1 179 ? 3.160 -2.490 -18.548 1.00 92.88 179 ILE A C 1
ATOM 1445 O O . ILE A 1 179 ? 2.487 -2.092 -17.599 1.00 92.88 179 ILE A O 1
ATOM 1449 N N . GLU A 1 180 ? 3.479 -1.698 -19.572 1.00 93.62 180 GLU A N 1
ATOM 1450 C CA . GLU A 1 180 ? 3.070 -0.295 -19.643 1.00 93.62 180 GLU A CA 1
ATOM 1451 C C . GLU A 1 180 ? 1.544 -0.150 -19.663 1.00 93.62 180 GLU A C 1
ATOM 1453 O O . GLU A 1 180 ? 0.997 0.710 -18.977 1.00 93.62 180 GLU A O 1
ATOM 1458 N N . LYS A 1 181 ? 0.830 -1.027 -20.376 1.00 96.38 181 LYS A N 1
ATOM 1459 C CA . LYS A 1 181 ? -0.637 -1.037 -20.363 1.00 96.38 181 LYS A CA 1
ATOM 1460 C C . LYS A 1 181 ? -1.189 -1.295 -18.956 1.00 96.38 181 LYS A C 1
ATOM 1462 O O . LYS A 1 181 ? -2.054 -0.546 -18.508 1.00 96.38 181 LYS A O 1
ATOM 1467 N N . LEU A 1 182 ? -0.665 -2.296 -18.246 1.00 95.44 182 LEU A N 1
ATOM 1468 C CA . LEU A 1 182 ? -1.072 -2.600 -16.867 1.00 95.44 182 LEU A CA 1
ATOM 1469 C C . LEU A 1 182 ? -0.783 -1.434 -15.913 1.00 95.44 182 LEU A C 1
ATOM 1471 O O . LEU A 1 182 ? -1.611 -1.109 -15.063 1.00 95.44 182 LEU A O 1
ATOM 1475 N N . ARG A 1 183 ? 0.364 -0.767 -16.080 1.00 94.94 183 ARG A N 1
ATOM 1476 C CA . ARG A 1 183 ? 0.735 0.428 -15.310 1.00 94.94 183 ARG A CA 1
ATOM 1477 C C . ARG A 1 183 ? -0.264 1.566 -15.524 1.00 94.94 183 ARG A C 1
ATOM 1479 O O . ARG A 1 183 ? -0.744 2.165 -14.565 1.00 94.94 183 ARG A O 1
ATOM 1486 N N . GLN A 1 184 ? -0.626 1.838 -16.775 1.00 95.75 184 GLN A N 1
ATOM 1487 C CA . GLN A 1 184 ? -1.603 2.875 -17.119 1.00 95.75 184 GLN A CA 1
ATOM 1488 C C . GLN A 1 184 ? -3.003 2.546 -16.584 1.00 95.75 184 GLN A C 1
ATOM 1490 O O . GLN A 1 184 ? -3.679 3.417 -16.037 1.00 95.75 184 GLN A O 1
ATOM 1495 N N . GLU A 1 185 ? -3.428 1.283 -16.669 1.00 95.81 185 GLU A N 1
ATOM 1496 C CA . GLU A 1 185 ? -4.677 0.813 -16.055 1.00 95.81 185 GLU A CA 1
ATOM 1497 C C . GLU A 1 185 ? -4.653 0.983 -14.529 1.00 95.81 185 GLU A C 1
ATOM 1499 O O . GLU A 1 185 ? -5.627 1.452 -13.937 1.00 95.81 185 GLU A O 1
ATOM 1504 N N . ARG A 1 186 ? -3.522 0.681 -13.882 1.00 93.69 186 ARG A N 1
ATOM 1505 C CA . ARG A 1 186 ? -3.331 0.893 -12.444 1.00 93.69 186 ARG A CA 1
ATOM 1506 C C . ARG A 1 186 ? -3.439 2.369 -12.067 1.00 93.69 186 ARG A C 1
ATOM 1508 O O . ARG A 1 186 ? -4.174 2.684 -11.132 1.00 93.69 186 ARG A O 1
ATOM 1515 N N . ILE A 1 187 ? -2.771 3.265 -12.794 1.00 94.88 187 ILE A N 1
ATOM 1516 C CA . ILE A 1 187 ? -2.849 4.718 -12.573 1.00 94.88 187 ILE A CA 1
ATOM 1517 C C . ILE A 1 187 ? -4.278 5.222 -12.761 1.00 94.88 187 ILE A C 1
ATOM 1519 O O . ILE A 1 187 ? -4.772 6.000 -11.944 1.00 94.88 187 ILE A O 1
ATOM 1523 N N . LYS A 1 188 ? -4.972 4.759 -13.806 1.00 95.50 188 LYS A N 1
ATOM 1524 C CA . LYS A 1 188 ? -6.378 5.098 -14.037 1.00 95.50 188 LYS A CA 1
ATOM 1525 C C . LYS A 1 188 ? -7.244 4.697 -12.840 1.00 95.50 188 LYS A C 1
ATOM 1527 O O . LYS A 1 188 ? -7.945 5.547 -12.297 1.00 95.50 188 LYS A O 1
ATOM 1532 N N . ASN A 1 189 ? -7.125 3.453 -12.374 1.00 94.12 189 ASN A N 1
ATOM 1533 C CA . ASN A 1 189 ? -7.865 2.963 -11.210 1.00 94.12 189 ASN A CA 1
ATOM 1534 C C . ASN A 1 189 ? -7.555 3.786 -9.948 1.00 94.12 189 ASN A C 1
ATOM 1536 O O . ASN A 1 189 ? -8.461 4.154 -9.206 1.00 94.12 189 ASN A O 1
ATOM 1540 N N . LEU A 1 190 ? -6.283 4.116 -9.701 1.00 94.50 190 LEU A N 1
ATOM 1541 C CA . LEU A 1 190 ? -5.885 4.950 -8.563 1.00 94.50 190 LEU A CA 1
ATOM 1542 C C . LEU A 1 190 ? -6.488 6.361 -8.642 1.00 94.50 190 LEU A C 1
ATOM 1544 O O . LEU A 1 190 ? -6.936 6.891 -7.626 1.00 94.50 190 LEU A O 1
ATOM 1548 N N . ASN A 1 191 ? -6.553 6.953 -9.836 1.00 94.69 191 ASN A N 1
ATOM 1549 C CA . ASN A 1 191 ? -7.176 8.258 -10.050 1.00 94.69 191 ASN A CA 1
ATOM 1550 C C . ASN A 1 191 ? -8.695 8.236 -9.833 1.00 94.69 191 ASN A C 1
ATOM 1552 O O . ASN A 1 191 ? -9.233 9.172 -9.241 1.00 94.69 191 ASN A O 1
ATOM 1556 N N . GLU A 1 192 ? -9.386 7.174 -10.246 1.00 94.56 192 GLU A N 1
ATOM 1557 C CA . GLU A 1 192 ? -10.819 6.999 -9.970 1.00 94.56 192 GLU A CA 1
ATOM 1558 C C . GLU A 1 192 ? -11.088 6.946 -8.457 1.00 94.56 192 GLU A C 1
ATOM 1560 O O . GLU A 1 192 ? -11.952 7.667 -7.946 1.00 94.56 192 GLU A O 1
ATOM 1565 N N . ILE A 1 193 ? -10.279 6.178 -7.716 1.00 93.81 193 ILE A N 1
ATOM 1566 C CA . ILE A 1 193 ? -10.376 6.100 -6.252 1.00 93.81 193 ILE A CA 1
ATOM 1567 C C . ILE A 1 193 ? -10.072 7.466 -5.623 1.00 93.81 193 ILE A C 1
ATOM 1569 O O . ILE A 1 193 ? -10.808 7.920 -4.748 1.00 93.81 193 ILE A O 1
ATOM 1573 N N . LYS A 1 194 ? -9.021 8.156 -6.081 1.00 94.31 194 LYS A N 1
ATOM 1574 C CA . LYS A 1 194 ? -8.666 9.502 -5.610 1.00 94.31 194 LYS A CA 1
ATOM 1575 C C . LYS A 1 194 ? -9.848 10.468 -5.739 1.00 94.31 194 LYS A C 1
ATOM 1577 O O . LYS A 1 194 ? -10.214 11.101 -4.753 1.00 94.31 194 LYS A O 1
ATOM 1582 N N . GLN A 1 195 ? -10.475 10.536 -6.916 1.00 93.19 195 GLN A N 1
ATOM 1583 C CA . GLN A 1 195 ? -11.629 11.410 -7.163 1.00 93.19 195 GLN A CA 1
ATOM 1584 C C . GLN A 1 195 ? -12.836 11.051 -6.294 1.00 93.19 195 GLN A C 1
ATOM 1586 O O . GLN A 1 195 ? -13.585 11.927 -5.863 1.00 93.19 195 GLN A 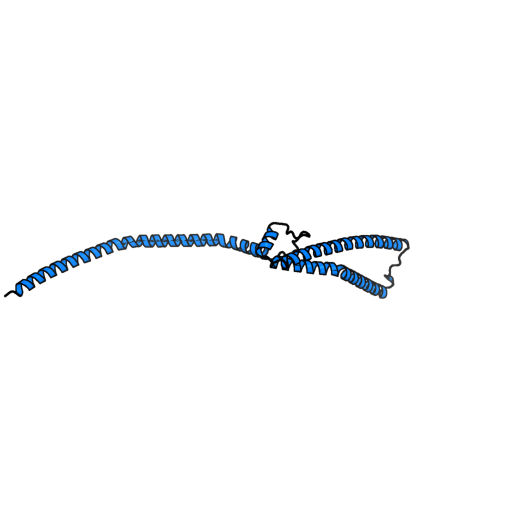O 1
ATOM 1591 N N . PHE A 1 196 ? -13.061 9.762 -6.038 1.00 92.50 196 PHE A N 1
ATOM 1592 C CA . PHE A 1 196 ? -14.096 9.331 -5.105 1.00 92.50 196 PHE A CA 1
ATOM 1593 C C . PHE A 1 196 ? -13.831 9.857 -3.687 1.00 92.50 196 PHE A C 1
ATOM 1595 O O . PHE A 1 196 ? -14.722 10.451 -3.079 1.00 92.50 196 PHE A O 1
ATOM 1602 N N . ILE A 1 197 ? -12.608 9.688 -3.180 1.00 92.50 197 ILE A N 1
ATOM 1603 C CA . ILE A 1 197 ? -12.242 10.120 -1.826 1.00 92.50 197 ILE A CA 1
ATOM 1604 C C . ILE A 1 197 ? -12.298 11.645 -1.696 1.00 92.50 197 ILE A C 1
ATOM 1606 O O . ILE A 1 197 ? -12.835 12.149 -0.714 1.00 92.50 197 ILE A O 1
ATOM 1610 N N . GLU A 1 198 ? -11.805 12.384 -2.693 1.00 92.69 198 GLU A N 1
ATOM 1611 C CA . GLU A 1 198 ? -11.852 13.851 -2.706 1.00 92.69 198 GLU A CA 1
ATOM 1612 C C . GLU A 1 198 ? -13.297 14.369 -2.698 1.00 92.69 198 GLU A C 1
ATOM 1614 O O . GLU A 1 198 ? -13.614 15.278 -1.933 1.00 92.69 198 GLU A O 1
ATOM 1619 N N . ARG A 1 199 ? -14.212 13.739 -3.452 1.00 91.50 199 ARG A N 1
ATOM 1620 C CA . ARG A 1 199 ? -15.649 14.056 -3.375 1.00 91.50 199 ARG A CA 1
ATOM 1621 C C . ARG A 1 199 ? -16.234 13.756 -1.999 1.00 91.50 199 ARG A C 1
ATOM 1623 O O . ARG A 1 199 ? -17.009 14.557 -1.493 1.00 91.50 199 ARG A O 1
ATOM 1630 N N . LYS A 1 200 ? -15.864 12.630 -1.387 1.00 87.94 200 LYS A N 1
ATOM 1631 C CA . LYS A 1 200 ? -16.365 12.237 -0.063 1.00 87.94 200 LYS A CA 1
ATOM 1632 C C . LYS A 1 200 ? -15.896 13.177 1.052 1.00 87.94 200 LYS A C 1
ATOM 1634 O O . LYS A 1 200 ? -16.664 13.436 1.972 1.00 87.94 200 LYS A O 1
ATOM 1639 N N . LEU A 1 201 ? -14.665 13.679 0.962 1.00 89.94 201 LEU A N 1
ATOM 1640 C CA . LEU A 1 201 ? -14.126 14.676 1.889 1.00 89.94 201 LEU A CA 1
ATOM 1641 C C . LEU A 1 201 ? -14.698 16.080 1.636 1.00 89.94 201 LEU A C 1
ATOM 1643 O O . LEU A 1 201 ? -14.858 16.834 2.583 1.00 89.94 201 LEU A O 1
ATOM 1647 N N . GLY A 1 202 ? -15.013 16.427 0.382 1.00 81.12 202 GLY A N 1
ATOM 1648 C CA . GLY A 1 202 ? -15.551 17.742 0.014 1.00 81.12 202 GLY A CA 1
ATOM 1649 C C . GLY A 1 202 ? -17.078 17.890 0.078 1.00 81.12 202 GLY A C 1
ATOM 1650 O O . GLY A 1 202 ? -17.564 19.012 -0.009 1.00 81.12 202 GLY A O 1
ATOM 1651 N N . SER A 1 203 ? -17.849 16.800 0.189 1.00 61.81 203 SER A N 1
ATOM 1652 C CA . SER A 1 203 ? -19.323 16.842 0.279 1.00 61.81 203 SER A CA 1
ATOM 1653 C C . SER A 1 203 ? -19.867 16.847 1.718 1.00 61.81 203 SER A C 1
ATOM 1655 O O . SER A 1 203 ? -21.055 16.572 1.912 1.00 61.81 203 SER A O 1
ATOM 1657 N N . ARG A 1 204 ? -19.012 17.071 2.717 1.00 51.81 204 ARG A N 1
ATOM 1658 C CA . ARG A 1 204 ? -19.361 17.192 4.139 1.00 51.81 204 ARG A CA 1
ATOM 1659 C C . ARG A 1 204 ? -19.072 18.606 4.613 1.00 51.81 204 ARG A C 1
ATOM 1661 O O . ARG A 1 204 ? -19.863 19.080 5.454 1.00 51.81 204 ARG A O 1
#

Foldseek 3Di:
DPPPVVVVVVVVVVVVVVVVVVVVVVVVVVVCVVVVVVVVVVVVVVV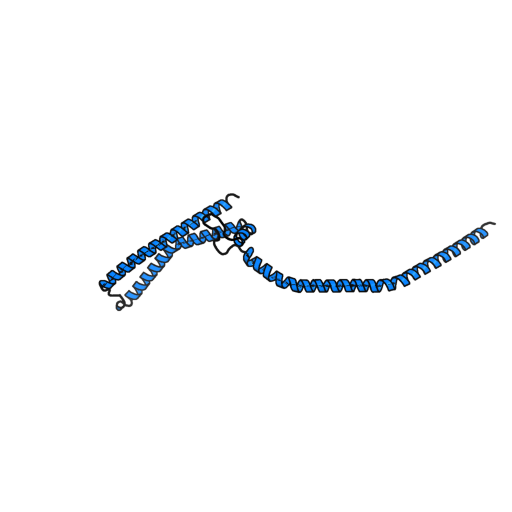VVVVVVVVVVVVVCVVVVVVVVVVVVVCCVQQVDADPDQQAFLVRDGPDDSNVSSCVVCPLVNLVVNLVRLVVVLVVLVCVVVVVVVVVVVVVVVVVVVCVVPVVPPDDDDPVRVVVVVVVVVVVVVVVVVVVVVSVVSSVSSVSNNVVSVCVNVVD

Sequence (204 aa):
MDNESDKLSLLGKLKLFLAALGVSLNFIYLLVIIAFPLSIPIIFFVLAALGVSLKLIFLLAIFIFPVSIPIIFFLNDGLFSPPKEIVVNSNGEIPGLLRRLSEKIHGDKFWESQLTKIRNEIIKEESIPFEQAKRKQESEEMMKKVYAENPSLRPKLTLAEKLRRRADELEKKESERHIEKLRQERIKNLNEIKQFIERKLGSR